Protein AF-A0A2K0UJ08-F1 (afdb_monomer_lite)

Foldseek 3Di:
DDDDDDDDDDDDDDDDDDDDPPPDDDPPPPVPPPPPPDDDDPVVVLVVVLVVVLVVCVVVVNNPPPPDDPDSVVVVVVVVVVVVVVVVVVVVVVVVVVVVVVVVVVCVVVVPDPDDDPPPCPPVVDQDPVCADPVGRHRDPPHDDDPVVVVQDDDDDDPVRVVVVVVVCVVVHDDDDDDDGPPPPPPPPPPPPVPQDDPVGDGD

Secondary structure (DSSP, 8-state):
-----------------------------------------HHHHHHHHHHHHHHHHHHTT-TT-TTS-SSHHHHHHHHHHHHHHHHHHHHHHHHHHHHHHHHHHHHHHTT----S-----GGGG---TT---TTTSS--TTS---HHHHTTSPPPPPHHHHHHHHHHHHTT---PPPPP---------TTSGGGS--TT----

Organism: Trichoderma harzianum (NCBI:txid5544)

Structure (mmCIF, N/CA/C/O backbone):
data_AF-A0A2K0UJ08-F1
#
_entry.id   AF-A0A2K0UJ08-F1
#
loop_
_atom_site.group_PDB
_atom_site.id
_atom_site.type_symbol
_atom_site.label_atom_id
_atom_site.label_alt_id
_atom_site.label_comp_id
_atom_site.label_asym_id
_atom_site.label_entity_id
_atom_site.label_seq_id
_atom_site.pdbx_PDB_ins_code
_atom_site.Cartn_x
_atom_site.Cartn_y
_atom_site.Cartn_z
_atom_site.occupancy
_atom_site.B_iso_or_equiv
_atom_site.auth_seq_id
_atom_site.auth_comp_id
_atom_site.auth_asym_id
_atom_site.auth_atom_id
_atom_site.pdbx_PDB_model_num
ATOM 1 N N . MET A 1 1 ? 92.456 -19.405 -21.669 1.00 43.75 1 MET A N 1
ATOM 2 C CA . MET A 1 1 ? 91.604 -20.537 -22.088 1.00 43.75 1 MET A CA 1
ATOM 3 C C . MET A 1 1 ? 91.445 -20.477 -23.602 1.00 43.75 1 MET A C 1
ATOM 5 O O . MET A 1 1 ? 91.068 -19.435 -24.114 1.00 43.75 1 MET A O 1
ATOM 9 N N . GLN A 1 2 ? 91.865 -21.540 -24.288 1.00 38.66 2 GLN A N 1
ATOM 10 C CA . GLN A 1 2 ? 91.798 -21.778 -25.745 1.00 38.66 2 GLN A CA 1
ATOM 11 C C . GLN A 1 2 ? 90.436 -22.460 -26.095 1.00 38.66 2 GLN A C 1
ATOM 13 O O . GLN A 1 2 ? 89.675 -22.740 -25.167 1.00 38.66 2 GLN A O 1
ATOM 18 N N . PRO A 1 3 ? 90.062 -22.655 -27.378 1.00 60.31 3 PRO A N 1
ATOM 19 C CA . PRO A 1 3 ? 88.834 -22.159 -28.012 1.00 60.31 3 PRO A CA 1
ATOM 20 C C . PRO A 1 3 ? 87.792 -23.268 -28.283 1.00 60.31 3 PRO A C 1
ATOM 22 O O . PRO A 1 3 ? 88.080 -24.446 -28.096 1.00 60.31 3 PRO A O 1
ATOM 25 N N . SER A 1 4 ? 86.595 -22.931 -28.792 1.00 35.84 4 SER A N 1
ATOM 26 C CA . SER A 1 4 ? 85.732 -23.928 -29.460 1.00 35.84 4 SER A CA 1
ATOM 27 C C . SER A 1 4 ? 84.620 -23.306 -30.319 1.00 35.84 4 SER A C 1
ATOM 29 O O . SER A 1 4 ? 83.618 -22.803 -29.818 1.00 35.84 4 SER A O 1
ATOM 31 N N . THR A 1 5 ? 84.798 -23.390 -31.635 1.00 49.28 5 THR A N 1
ATOM 32 C CA . THR A 1 5 ? 83.776 -23.348 -32.695 1.00 49.28 5 THR A CA 1
ATOM 33 C C . THR A 1 5 ? 83.106 -24.715 -32.827 1.00 49.28 5 THR A C 1
ATOM 35 O O . THR A 1 5 ? 83.837 -25.687 -32.998 1.00 49.28 5 THR A O 1
ATOM 38 N N . LYS A 1 6 ? 81.762 -24.802 -32.883 1.00 49.00 6 LYS A N 1
ATOM 39 C CA . LYS A 1 6 ? 81.001 -25.950 -33.444 1.00 49.00 6 LYS A CA 1
ATOM 40 C C . LYS A 1 6 ? 79.591 -25.549 -33.960 1.00 49.00 6 LYS A C 1
ATOM 42 O O . LYS A 1 6 ? 79.123 -24.472 -33.605 1.00 49.00 6 LYS A O 1
ATOM 47 N N . PRO A 1 7 ? 78.956 -26.361 -34.843 1.00 48.16 7 PRO A N 1
ATOM 48 C CA . PRO A 1 7 ? 78.269 -25.868 -36.048 1.00 48.16 7 PRO A CA 1
ATOM 49 C C . PRO A 1 7 ? 76.765 -26.227 -36.196 1.00 48.16 7 PRO A C 1
ATOM 51 O O . PRO A 1 7 ? 76.208 -26.987 -35.416 1.00 48.16 7 PRO A O 1
ATOM 54 N N . ALA A 1 8 ? 76.183 -25.707 -37.289 1.00 34.62 8 ALA A N 1
ATOM 55 C CA . ALA A 1 8 ? 75.189 -26.280 -38.222 1.00 34.62 8 ALA A CA 1
ATOM 56 C C . ALA A 1 8 ? 73.820 -26.849 -37.754 1.00 34.62 8 ALA A C 1
ATOM 58 O O . ALA A 1 8 ? 73.711 -27.911 -37.153 1.00 34.62 8 ALA A O 1
ATOM 59 N N . ALA A 1 9 ? 72.779 -26.182 -38.2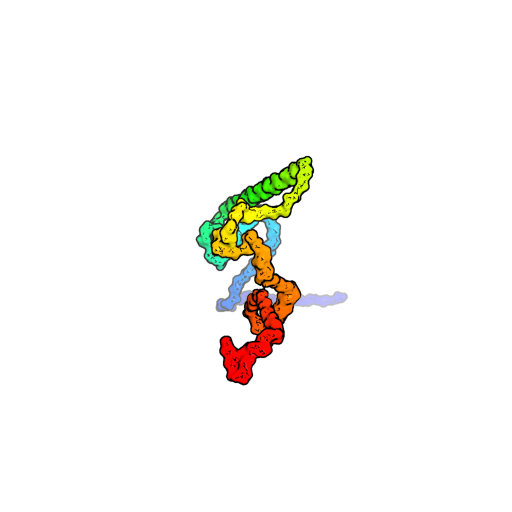77 1.00 40.06 9 ALA A N 1
ATOM 60 C CA . ALA A 1 9 ? 71.616 -26.707 -39.012 1.00 40.06 9 ALA A CA 1
ATOM 61 C C . ALA A 1 9 ? 70.705 -27.774 -38.377 1.00 40.06 9 ALA A C 1
ATOM 63 O O . ALA A 1 9 ? 71.050 -28.949 -38.325 1.00 40.06 9 ALA A O 1
ATOM 64 N N . LYS A 1 10 ? 69.432 -27.400 -38.160 1.00 40.47 10 LYS A N 1
ATOM 65 C CA . LYS A 1 10 ? 68.275 -28.263 -38.469 1.00 40.47 10 LYS A CA 1
ATOM 66 C C . LYS A 1 10 ? 67.138 -27.435 -39.073 1.00 40.47 10 LYS A C 1
ATOM 68 O O . LYS A 1 10 ? 66.392 -26.760 -38.373 1.00 40.47 10 LYS A O 1
ATOM 73 N N . TYR A 1 11 ? 67.019 -27.513 -40.396 1.00 38.16 11 TYR A N 1
ATOM 74 C CA . TYR A 1 11 ? 65.794 -27.200 -41.123 1.00 38.16 11 TYR A CA 1
ATOM 75 C C . TYR A 1 11 ? 64.696 -28.164 -40.658 1.00 38.16 11 TYR A C 1
ATOM 77 O O . TYR A 1 11 ? 64.851 -29.375 -40.810 1.00 38.16 11 TYR A O 1
ATOM 85 N N . SER A 1 12 ? 63.590 -27.648 -40.118 1.00 37.94 12 SER A N 1
ATOM 86 C CA . SER A 1 12 ? 62.369 -28.440 -39.945 1.00 37.94 12 SER A CA 1
ATOM 87 C C . SER A 1 12 ? 61.398 -28.092 -41.067 1.00 37.94 12 SER A C 1
ATOM 89 O O . SER A 1 12 ? 60.901 -26.969 -41.166 1.00 37.94 12 SER A O 1
ATOM 91 N N . LYS A 1 13 ? 61.218 -29.060 -41.967 1.00 42.56 13 LYS A N 1
ATOM 92 C CA . LYS A 1 13 ? 60.360 -29.007 -43.150 1.00 42.56 13 LYS A CA 1
ATOM 93 C C . LYS A 1 13 ? 58.907 -28.736 -42.749 1.00 42.56 13 LYS A C 1
ATOM 95 O O . LYS A 1 13 ? 58.320 -29.509 -41.998 1.00 42.56 13 LYS A O 1
ATOM 100 N N . LYS A 1 14 ? 58.300 -27.705 -43.343 1.00 42.72 14 LYS A N 1
ATOM 101 C CA . LYS A 1 14 ? 56.855 -27.689 -43.594 1.00 42.72 14 LYS A CA 1
ATOM 102 C C . LYS A 1 14 ? 56.590 -28.525 -44.846 1.00 42.72 14 LYS A C 1
ATOM 104 O O . LYS A 1 14 ? 57.159 -28.251 -45.898 1.00 42.72 14 LYS A O 1
ATOM 109 N N . GLY A 1 15 ? 55.738 -29.531 -44.709 1.00 33.81 15 GLY A N 1
ATOM 110 C CA . GLY A 1 15 ? 55.165 -30.317 -45.795 1.00 33.81 15 GLY A CA 1
ATOM 111 C C . GLY A 1 15 ? 53.764 -30.766 -45.364 1.00 33.81 15 GLY A C 1
ATOM 112 O O . GLY A 1 15 ? 53.638 -31.242 -44.235 1.00 33.81 15 GLY A O 1
ATOM 113 N N . PRO A 1 16 ? 52.720 -30.545 -46.179 1.00 47.66 16 PRO A N 1
ATOM 114 C CA . PRO A 1 16 ? 51.327 -30.690 -45.778 1.00 47.66 16 PRO A CA 1
ATOM 115 C C . PRO A 1 16 ? 50.815 -32.104 -46.059 1.00 47.66 16 PRO A C 1
ATOM 117 O O . PRO A 1 16 ? 51.156 -32.684 -47.083 1.00 47.66 16 PRO A O 1
ATOM 120 N N . ALA A 1 17 ? 49.957 -32.625 -45.186 1.00 35.66 17 ALA A N 1
ATOM 121 C CA . ALA A 1 17 ? 48.879 -33.539 -45.554 1.00 35.66 17 ALA A CA 1
ATOM 122 C C . ALA A 1 17 ? 48.018 -33.828 -44.324 1.00 35.66 17 ALA A C 1
ATOM 124 O O . ALA A 1 17 ? 48.488 -34.397 -43.342 1.00 35.66 17 ALA A O 1
ATOM 125 N N . SER A 1 18 ? 46.747 -33.459 -44.409 1.00 39.81 18 SER A N 1
ATOM 126 C CA . SER A 1 18 ? 45.633 -34.410 -44.388 1.00 39.81 18 SER A CA 1
ATOM 127 C C . SER A 1 18 ? 44.431 -33.738 -43.751 1.00 39.81 18 SER A C 1
ATOM 129 O O . SER A 1 18 ? 44.344 -33.604 -42.530 1.00 39.81 18 SER A O 1
ATOM 131 N N . ASP A 1 19 ? 43.485 -33.364 -44.606 1.00 49.66 19 ASP A N 1
ATOM 132 C CA . ASP A 1 19 ? 42.114 -33.094 -44.216 1.00 49.66 19 ASP A CA 1
ATOM 133 C C . ASP A 1 19 ? 41.578 -34.274 -43.402 1.00 49.66 19 ASP A C 1
ATOM 135 O O . ASP A 1 19 ? 41.516 -35.418 -43.862 1.00 49.66 19 ASP A O 1
ATOM 139 N N . ARG A 1 20 ? 41.192 -33.989 -42.162 1.00 42.28 20 ARG A N 1
ATOM 140 C CA . ARG A 1 20 ? 40.247 -34.805 -41.410 1.00 42.28 20 ARG A CA 1
ATOM 141 C C . ARG A 1 20 ? 39.398 -33.856 -40.569 1.00 42.28 20 ARG A C 1
ATOM 143 O O . ARG A 1 20 ? 39.956 -33.148 -39.729 1.00 42.28 20 ARG A O 1
ATOM 150 N N . PRO A 1 21 ? 38.071 -33.813 -40.768 1.00 44.38 21 PRO A N 1
ATOM 151 C CA . PRO A 1 21 ? 37.205 -32.973 -39.964 1.00 44.38 21 PRO A CA 1
ATOM 152 C C . PRO A 1 21 ? 37.013 -33.659 -38.613 1.00 44.38 21 PRO A C 1
ATOM 154 O O . PRO A 1 21 ? 36.118 -34.481 -38.433 1.00 44.38 21 PRO A O 1
ATOM 157 N N . SER A 1 22 ? 37.889 -33.355 -37.655 1.00 42.19 22 SER A N 1
ATOM 158 C CA . SER A 1 22 ? 37.648 -33.728 -36.266 1.00 42.19 22 SER A CA 1
ATOM 159 C C . SER A 1 22 ? 36.692 -32.705 -35.665 1.00 42.19 22 SER A C 1
ATOM 161 O O . SER A 1 22 ? 37.071 -31.630 -35.203 1.00 42.19 22 SER A O 1
ATOM 163 N N . GLN A 1 23 ? 35.421 -33.072 -35.765 1.00 52.84 23 GLN A N 1
ATOM 164 C CA . GLN A 1 23 ? 34.298 -32.600 -34.975 1.00 52.84 23 GLN A CA 1
ATOM 165 C C . GLN A 1 23 ? 34.713 -32.414 -33.505 1.00 52.84 23 GLN A C 1
ATOM 167 O O . GLN A 1 23 ? 35.426 -33.254 -32.951 1.00 52.84 23 GLN A O 1
ATOM 172 N N . ASN A 1 24 ? 34.240 -31.307 -32.920 1.00 46.59 24 ASN A N 1
ATOM 173 C CA . ASN A 1 24 ? 34.488 -30.769 -31.571 1.00 46.59 24 ASN A CA 1
ATOM 174 C C . ASN A 1 24 ? 35.466 -29.584 -31.525 1.00 46.59 24 ASN A C 1
ATOM 176 O O . ASN A 1 24 ? 36.465 -29.601 -30.813 1.00 46.59 24 ASN A O 1
ATOM 180 N N . GLN A 1 25 ? 35.120 -28.502 -32.223 1.00 44.44 25 GLN A N 1
ATOM 181 C CA . GLN A 1 25 ? 35.501 -27.165 -31.775 1.00 44.44 25 GLN A CA 1
ATOM 182 C C . GLN A 1 25 ? 34.232 -26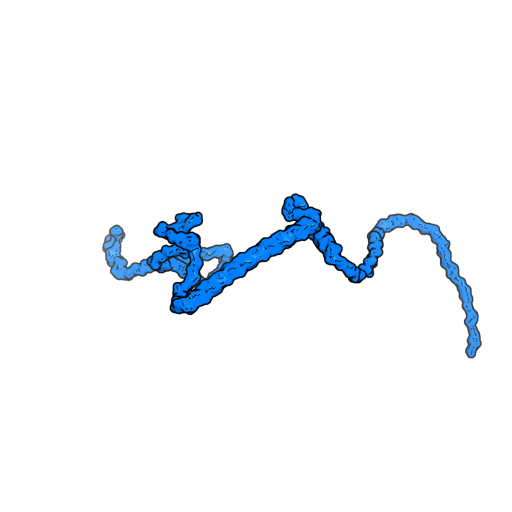.490 -31.262 1.00 44.44 25 GLN A C 1
ATOM 184 O O . GLN A 1 25 ? 33.380 -26.066 -32.040 1.00 44.44 25 GLN A O 1
ATOM 189 N N . ALA A 1 26 ? 34.091 -26.425 -29.936 1.00 49.69 26 ALA A N 1
ATOM 190 C CA . ALA A 1 26 ? 33.320 -25.344 -29.340 1.00 49.69 26 ALA A CA 1
ATOM 191 C C . ALA A 1 26 ? 33.857 -24.039 -29.950 1.00 49.69 26 ALA A C 1
ATOM 193 O O . ALA A 1 26 ? 35.083 -23.931 -30.098 1.00 49.69 26 ALA A O 1
ATOM 194 N N . PRO A 1 27 ? 33.003 -23.085 -30.363 1.00 51.34 27 PRO A N 1
ATOM 195 C CA . PRO A 1 27 ? 33.510 -21.812 -30.837 1.00 51.34 27 PRO A CA 1
ATOM 196 C C . PRO A 1 27 ? 34.421 -21.283 -29.737 1.00 51.34 27 PRO A C 1
ATOM 198 O O . PRO A 1 27 ? 34.012 -21.204 -28.578 1.00 51.34 27 PRO A O 1
ATOM 201 N N . ALA A 1 28 ? 35.679 -21.019 -30.090 1.00 53.31 28 ALA A N 1
ATOM 202 C CA . ALA A 1 28 ? 36.585 -20.302 -29.224 1.00 53.31 28 ALA A CA 1
ATOM 203 C C . ALA A 1 28 ? 35.906 -18.963 -28.951 1.00 53.31 28 ALA A C 1
ATOM 205 O O . ALA A 1 28 ? 35.943 -18.053 -29.782 1.00 53.31 28 ALA A O 1
ATOM 206 N N . GLU A 1 29 ? 35.196 -18.882 -27.827 1.00 54.97 29 GLU A N 1
ATOM 207 C CA . GLU A 1 29 ? 34.730 -17.626 -27.295 1.00 54.97 29 GLU A CA 1
ATOM 208 C C . GLU A 1 29 ? 35.999 -16.823 -27.073 1.00 54.97 29 GLU A C 1
ATOM 210 O O . GLU A 1 29 ? 36.763 -17.053 -26.134 1.00 54.97 29 GLU A O 1
ATOM 215 N N . VAL A 1 30 ? 36.267 -15.913 -28.007 1.00 54.94 30 VAL A N 1
ATOM 216 C CA . VAL A 1 30 ? 37.179 -14.807 -27.794 1.00 54.94 30 VAL A CA 1
ATOM 217 C C . VAL A 1 30 ? 36.552 -14.045 -26.644 1.00 54.94 30 VAL A C 1
ATOM 219 O O . VAL A 1 30 ? 35.668 -13.206 -26.820 1.00 54.94 30 VAL A O 1
ATOM 222 N N . ALA A 1 31 ? 36.953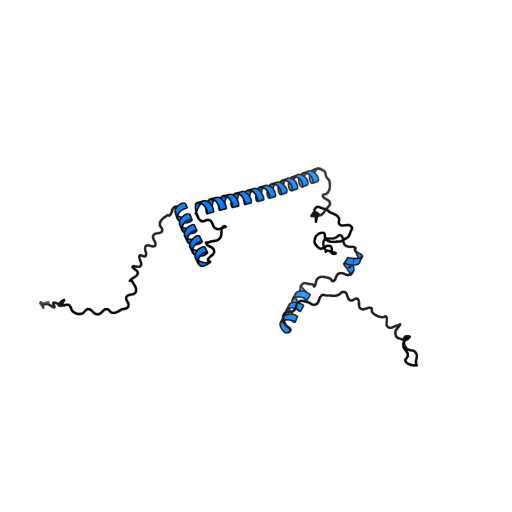 -14.439 -25.443 1.00 51.50 31 ALA A N 1
ATOM 223 C CA . ALA A 1 31 ? 36.536 -13.857 -24.201 1.00 51.50 31 ALA A CA 1
ATOM 224 C C . ALA A 1 31 ? 37.157 -12.461 -24.170 1.00 51.50 31 ALA A C 1
ATOM 226 O O . ALA A 1 31 ? 38.237 -12.230 -23.633 1.00 51.50 31 ALA A O 1
ATOM 227 N N . SER A 1 32 ? 36.481 -11.527 -24.837 1.00 56.09 32 SER A N 1
ATOM 228 C CA . SER A 1 32 ? 36.808 -10.113 -24.858 1.00 56.09 32 SER A CA 1
ATOM 229 C C . SER A 1 32 ? 36.483 -9.556 -23.477 1.00 56.09 32 SER A C 1
ATOM 231 O O . SER A 1 32 ? 35.458 -8.911 -23.256 1.00 56.09 32 SER A O 1
ATOM 233 N N . TRP A 1 33 ? 37.357 -9.852 -22.518 1.00 55.00 33 TRP A N 1
ATOM 234 C CA . TRP A 1 33 ? 37.321 -9.351 -21.153 1.00 55.00 33 TRP A CA 1
ATOM 235 C C . TRP A 1 33 ? 37.787 -7.898 -21.143 1.00 55.00 33 TRP A C 1
ATOM 237 O O . TRP A 1 33 ? 38.810 -7.537 -20.574 1.00 55.00 33 TRP A O 1
ATOM 247 N N . SER A 1 34 ? 37.001 -7.033 -21.777 1.00 56.25 34 SER A N 1
ATOM 248 C CA . SER A 1 34 ? 37.042 -5.612 -21.481 1.00 56.25 34 SER A CA 1
ATOM 249 C C . SER A 1 34 ? 35.987 -5.340 -20.416 1.00 56.25 34 SER A C 1
ATOM 251 O O . SER A 1 34 ? 34.850 -4.982 -20.717 1.00 56.25 34 SER A O 1
ATOM 253 N N . GLN A 1 35 ? 36.367 -5.487 -19.142 1.00 56.47 35 GLN A N 1
ATOM 254 C CA . GLN A 1 35 ? 35.616 -4.923 -18.011 1.00 56.47 35 GLN A CA 1
ATOM 255 C C . GLN A 1 35 ? 35.772 -3.393 -17.954 1.00 56.47 35 GLN A C 1
ATOM 257 O O . GLN A 1 35 ? 35.989 -2.796 -16.899 1.00 56.47 35 GLN A O 1
ATOM 262 N N . SER A 1 36 ? 35.692 -2.729 -19.107 1.00 66.44 36 SER A N 1
ATOM 263 C CA . SER A 1 36 ? 35.693 -1.279 -19.173 1.00 66.44 36 SER A CA 1
ATOM 264 C C . SER A 1 36 ? 34.437 -0.780 -18.460 1.00 66.44 36 SER A C 1
ATOM 266 O O . SER A 1 36 ? 33.315 -0.925 -18.956 1.00 66.44 36 SER A O 1
ATOM 268 N N . LYS A 1 37 ? 34.623 -0.195 -17.271 1.00 69.75 37 LYS A N 1
ATOM 269 C CA . LYS A 1 37 ? 33.611 0.623 -16.598 1.00 69.75 37 LYS A CA 1
ATOM 270 C C . LYS A 1 37 ? 33.394 1.873 -17.449 1.00 69.75 37 LYS A C 1
ATOM 272 O O . LYS A 1 37 ? 33.964 2.928 -17.195 1.00 69.75 37 LYS A O 1
ATOM 277 N N . ARG A 1 38 ? 32.604 1.735 -18.512 1.00 79.94 38 ARG A N 1
ATOM 278 C CA . ARG A 1 38 ? 32.168 2.868 -19.326 1.00 79.94 38 ARG A CA 1
ATOM 279 C C . ARG A 1 38 ? 31.165 3.646 -18.489 1.00 79.94 38 ARG A C 1
ATOM 281 O O . ARG A 1 38 ? 30.173 3.078 -18.032 1.00 79.94 38 ARG A O 1
ATOM 288 N N . TRP A 1 39 ? 31.430 4.930 -18.281 1.00 83.62 39 TRP A N 1
ATOM 289 C CA . TRP A 1 39 ? 30.422 5.845 -17.767 1.00 83.62 39 TRP A CA 1
ATOM 290 C C . TRP A 1 39 ? 29.265 5.853 -18.765 1.00 83.62 39 TRP A C 1
ATOM 292 O O . TRP A 1 39 ? 29.442 6.187 -19.935 1.00 83.62 39 TRP A O 1
ATOM 302 N N . LEU A 1 40 ? 28.103 5.381 -18.327 1.00 86.56 40 LEU A N 1
ATOM 303 C CA . LEU A 1 40 ? 26.890 5.376 -19.133 1.00 86.56 40 LEU A CA 1
ATOM 304 C C . LEU A 1 40 ? 26.001 6.512 -18.660 1.00 86.56 40 LEU A C 1
ATOM 306 O O . LEU A 1 40 ? 25.881 6.741 -17.454 1.00 86.56 40 LEU A O 1
ATOM 310 N N . SER A 1 41 ? 25.344 7.181 -19.605 1.00 90.06 41 SER A N 1
ATOM 311 C CA . SER A 1 41 ? 24.286 8.124 -19.262 1.00 90.06 41 SER A CA 1
ATOM 312 C C . SER A 1 41 ? 23.174 7.417 -18.480 1.00 90.06 41 SER A C 1
ATOM 314 O O . SER A 1 41 ? 22.941 6.210 -18.640 1.00 90.06 41 SER A O 1
ATOM 316 N N . SER A 1 42 ? 22.470 8.178 -17.642 1.00 88.56 42 SER A N 1
ATOM 317 C CA . SER A 1 42 ? 21.283 7.705 -16.920 1.00 88.56 42 SER A CA 1
ATOM 318 C C . SER A 1 42 ? 20.252 7.110 -17.880 1.00 88.56 42 SER A C 1
ATOM 320 O O . SER A 1 42 ? 19.793 5.991 -17.670 1.00 88.56 42 SER A O 1
ATOM 322 N N . GLU A 1 43 ? 19.991 7.788 -18.996 1.00 89.38 43 GLU A N 1
ATOM 323 C CA . GLU A 1 43 ? 19.080 7.323 -20.042 1.00 89.38 43 GLU A CA 1
ATOM 324 C C . GLU A 1 43 ? 19.483 5.949 -20.605 1.00 89.38 43 GLU A C 1
ATOM 326 O O . GLU A 1 43 ? 18.654 5.049 -20.752 1.00 89.38 43 GLU A O 1
ATOM 331 N N . THR A 1 44 ? 20.776 5.734 -20.870 1.00 90.62 44 THR A N 1
ATOM 332 C CA . THR A 1 44 ? 21.265 4.438 -21.367 1.00 90.62 44 THR A CA 1
ATOM 333 C C . THR A 1 44 ? 21.076 3.338 -20.322 1.00 90.62 44 THR A C 1
ATOM 335 O O . THR A 1 44 ? 20.727 2.203 -20.661 1.00 90.62 44 THR A O 1
ATOM 338 N N . LYS A 1 45 ? 21.279 3.661 -19.039 1.00 90.81 45 LYS A N 1
ATOM 339 C CA . LYS A 1 45 ? 21.052 2.731 -17.927 1.00 90.81 45 LYS A CA 1
ATOM 340 C C . LYS A 1 45 ? 19.575 2.346 -17.824 1.00 90.81 45 LYS A C 1
ATOM 342 O O . LYS A 1 45 ? 19.273 1.167 -17.650 1.00 90.81 45 LYS A O 1
ATOM 347 N N . GLU A 1 46 ? 18.669 3.305 -17.987 1.00 90.75 46 GLU A N 1
ATOM 348 C CA . GLU A 1 46 ? 17.222 3.072 -17.958 1.00 90.75 46 GLU A C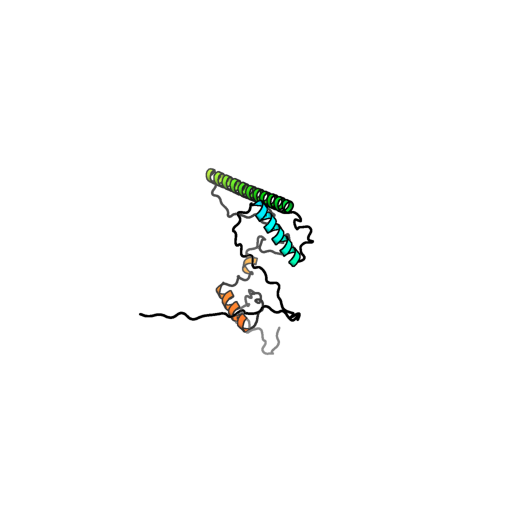A 1
ATOM 349 C C . GLU A 1 46 ? 16.748 2.213 -19.129 1.00 90.75 46 GLU A C 1
ATOM 351 O O . GLU A 1 46 ? 16.011 1.252 -18.916 1.00 90.75 46 GLU A O 1
ATOM 356 N N . ARG A 1 47 ? 17.240 2.475 -20.347 1.00 92.00 47 ARG A N 1
ATOM 357 C CA . ARG A 1 47 ? 16.934 1.645 -21.524 1.00 92.00 47 ARG A CA 1
ATOM 358 C C . ARG A 1 47 ? 17.385 0.194 -21.330 1.00 92.00 47 ARG A C 1
ATOM 360 O O . ARG A 1 47 ? 16.618 -0.725 -21.606 1.00 92.00 47 ARG A O 1
ATOM 367 N N . ARG A 1 48 ? 18.592 -0.031 -20.793 1.00 92.88 48 ARG A N 1
ATOM 368 C CA . ARG A 1 48 ? 19.082 -1.389 -20.473 1.00 92.88 48 ARG A CA 1
ATOM 369 C C . ARG A 1 48 ? 18.260 -2.062 -19.375 1.00 92.88 48 ARG A C 1
ATOM 371 O O . ARG A 1 48 ? 17.972 -3.252 -19.469 1.00 92.88 48 ARG A O 1
ATOM 378 N N . ALA A 1 49 ? 17.872 -1.318 -18.340 1.00 92.50 49 ALA A N 1
ATOM 379 C CA . ALA A 1 49 ? 17.016 -1.837 -17.277 1.00 92.50 49 ALA A CA 1
ATOM 380 C C . ALA A 1 49 ? 15.629 -2.233 -17.809 1.00 92.50 49 ALA A C 1
ATOM 382 O O . ALA A 1 49 ? 15.129 -3.301 -17.461 1.00 92.50 49 ALA A O 1
ATOM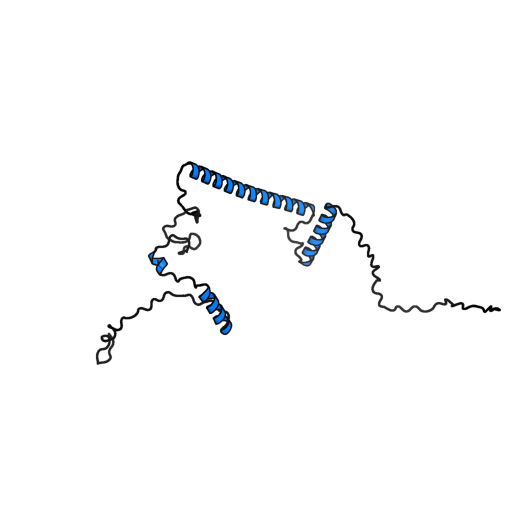 383 N N . PHE A 1 50 ? 15.051 -1.419 -18.697 1.00 94.69 50 PHE A N 1
ATOM 384 C CA . PHE A 1 50 ? 13.792 -1.715 -19.378 1.00 94.69 50 PHE A CA 1
ATOM 385 C C . PHE A 1 50 ? 13.894 -2.990 -20.225 1.00 94.69 50 PHE A C 1
ATOM 387 O O . PHE A 1 50 ? 13.060 -3.878 -20.093 1.00 94.69 50 PHE A O 1
ATOM 394 N N . GLN A 1 51 ? 14.956 -3.139 -21.021 1.00 94.56 51 GLN A N 1
ATOM 395 C CA . GLN A 1 51 ? 15.188 -4.357 -21.807 1.00 94.56 51 GLN A CA 1
ATOM 396 C C . GLN A 1 51 ? 15.293 -5.605 -20.923 1.00 94.56 51 GLN A C 1
ATOM 398 O O . GLN A 1 51 ? 14.651 -6.613 -21.202 1.00 94.56 51 GLN A O 1
ATOM 403 N N . LYS A 1 52 ? 16.045 -5.529 -19.817 1.00 95.38 52 LYS A N 1
ATOM 404 C CA . LYS A 1 52 ? 16.152 -6.636 -18.856 1.00 95.38 52 LYS A CA 1
ATOM 405 C C . LYS A 1 52 ? 14.796 -6.990 -18.236 1.00 95.38 52 LYS A C 1
ATOM 407 O O . LYS A 1 52 ? 14.476 -8.165 -18.094 1.00 95.38 52 LYS A O 1
ATOM 412 N N . MET A 1 53 ? 14.000 -5.983 -17.878 1.00 94.69 53 MET A N 1
ATOM 413 C CA . MET A 1 53 ? 12.646 -6.174 -17.358 1.00 94.69 53 MET A CA 1
ATOM 414 C C . MET A 1 53 ? 11.748 -6.874 -18.387 1.00 94.69 53 MET A C 1
ATOM 416 O O . MET A 1 53 ? 11.097 -7.854 -18.040 1.00 94.69 53 MET A O 1
ATOM 420 N N . MET A 1 54 ? 11.756 -6.425 -19.645 1.00 95.06 54 MET A N 1
ATOM 421 C CA . MET A 1 54 ? 10.962 -7.037 -20.714 1.00 95.06 54 MET A CA 1
ATOM 422 C C . MET A 1 54 ? 11.370 -8.488 -20.986 1.00 95.06 54 MET A C 1
ATOM 424 O O . MET A 1 54 ? 10.498 -9.340 -21.112 1.00 95.06 54 MET A O 1
ATOM 428 N N . LEU A 1 55 ? 12.672 -8.796 -20.991 1.00 94.81 55 LEU A N 1
ATOM 429 C CA . LEU A 1 55 ? 13.158 -10.176 -21.122 1.00 94.81 55 LEU A CA 1
ATOM 430 C C . LEU A 1 55 ? 12.654 -11.064 -19.976 1.00 94.81 55 LEU A C 1
ATOM 432 O O . LEU A 1 55 ? 12.147 -12.155 -20.219 1.00 94.81 55 LEU A O 1
ATOM 436 N N . ASN A 1 56 ? 12.729 -10.591 -18.729 1.00 94.06 56 ASN A N 1
ATOM 437 C CA . ASN A 1 56 ? 12.207 -11.335 -17.578 1.00 94.06 56 ASN A CA 1
ATOM 438 C C . ASN A 1 56 ? 10.700 -11.609 -17.704 1.00 94.06 56 ASN A C 1
ATOM 440 O O . ASN A 1 56 ? 10.241 -12.704 -17.389 1.00 94.06 56 ASN A O 1
ATOM 444 N N . LEU A 1 57 ? 9.932 -10.634 -18.193 1.00 94.00 57 LEU A N 1
ATOM 445 C CA . LEU A 1 57 ? 8.493 -10.786 -18.415 1.00 94.00 57 LEU A CA 1
ATOM 446 C C . LEU A 1 57 ? 8.184 -11.787 -19.533 1.00 94.00 57 LEU A C 1
ATOM 448 O O . LEU A 1 57 ? 7.241 -12.563 -19.398 1.00 94.00 57 LEU A O 1
ATOM 452 N N . GLN A 1 58 ? 9.001 -11.825 -20.587 1.00 93.56 58 GLN A N 1
ATOM 453 C CA . GLN A 1 58 ? 8.900 -12.831 -21.648 1.00 93.56 58 GLN A CA 1
ATOM 454 C C . GLN A 1 58 ? 9.172 -14.243 -21.120 1.00 93.56 58 GLN A C 1
ATOM 456 O O . GLN A 1 58 ? 8.419 -15.162 -21.435 1.00 93.56 58 GLN A O 1
ATOM 461 N N . PHE A 1 59 ? 10.178 -14.424 -20.255 1.00 94.25 59 PHE A N 1
ATOM 462 C CA . PHE A 1 59 ? 10.413 -15.715 -19.593 1.00 94.25 59 PHE A CA 1
ATOM 463 C C . PHE A 1 59 ? 9.205 -16.176 -18.768 1.00 94.25 59 PHE A C 1
ATOM 465 O O . PHE A 1 59 ? 8.914 -17.368 -18.707 1.00 94.25 59 PHE A O 1
ATOM 472 N N . MET A 1 60 ? 8.470 -15.233 -18.177 1.00 93.12 60 MET A N 1
ATOM 473 C CA . MET A 1 60 ? 7.239 -15.500 -17.431 1.00 93.12 60 MET A CA 1
ATOM 474 C C . MET A 1 60 ? 5.980 -15.569 -18.315 1.00 93.12 60 MET A C 1
ATOM 476 O O . MET A 1 60 ? 4.891 -15.757 -17.778 1.00 93.12 60 MET A O 1
ATOM 480 N N . LYS A 1 61 ? 6.101 -15.400 -19.643 1.00 90.75 61 LYS A N 1
ATOM 481 C CA . LYS A 1 61 ? 4.977 -15.264 -20.597 1.00 90.75 61 LYS A CA 1
ATOM 482 C C . LYS A 1 61 ? 3.952 -14.197 -20.186 1.00 90.75 61 LYS A C 1
ATOM 484 O O . LYS A 1 61 ? 2.763 -14.311 -20.473 1.00 90.75 61 LYS A O 1
ATOM 489 N N . ALA A 1 62 ? 4.414 -13.175 -19.471 1.00 91.81 62 ALA A N 1
ATOM 490 C CA . ALA A 1 62 ? 3.590 -12.074 -18.991 1.00 91.81 62 ALA A CA 1
ATOM 491 C C . ALA A 1 62 ? 3.619 -10.874 -19.945 1.00 91.81 62 ALA A C 1
ATOM 493 O O . ALA A 1 62 ? 2.808 -9.972 -19.793 1.00 91.81 62 ALA A O 1
ATOM 494 N N . ASP A 1 63 ? 4.513 -10.868 -20.934 1.00 89.00 63 ASP A N 1
ATOM 495 C CA . ASP A 1 63 ? 4.764 -9.789 -21.897 1.00 89.00 63 ASP A CA 1
ATOM 496 C C . ASP A 1 63 ? 3.530 -9.329 -22.693 1.00 89.00 63 ASP A C 1
ATOM 498 O O . ASP A 1 63 ? 3.478 -8.179 -23.122 1.00 89.00 63 ASP A O 1
ATOM 502 N N . GLN A 1 64 ? 2.524 -10.193 -22.850 1.00 89.19 64 GLN A N 1
ATOM 503 C CA . GLN A 1 64 ? 1.266 -9.880 -23.541 1.00 89.19 64 GLN A CA 1
ATOM 504 C C . GLN A 1 64 ? 0.226 -9.171 -22.657 1.00 89.19 64 GLN A C 1
ATOM 506 O O . GLN A 1 64 ? -0.857 -8.821 -23.127 1.00 89.19 64 GLN A O 1
ATOM 511 N N . SER A 1 65 ? 0.523 -8.956 -21.374 1.00 91.44 65 SER A N 1
ATOM 512 C CA . SER A 1 65 ? -0.393 -8.284 -20.454 1.00 91.44 65 SER A CA 1
ATOM 513 C C . SER A 1 65 ? -0.621 -6.818 -20.857 1.00 91.44 65 SER A C 1
ATOM 515 O O . SER A 1 65 ? 0.346 -6.094 -21.115 1.00 91.44 65 SER A O 1
ATOM 517 N N . PRO A 1 66 ? -1.875 -6.324 -20.844 1.00 90.56 66 PRO A N 1
ATOM 518 C CA . PRO A 1 66 ? -2.193 -4.942 -21.209 1.00 90.56 66 PRO A CA 1
ATOM 519 C C . PRO A 1 66 ? -1.659 -3.910 -20.205 1.00 90.56 66 PRO A C 1
ATOM 521 O O . PRO A 1 66 ? -1.626 -2.722 -20.509 1.00 90.56 66 PRO A O 1
ATOM 524 N N . PHE A 1 67 ? -1.238 -4.348 -19.015 1.00 87.81 67 PHE A N 1
ATOM 525 C CA . PHE A 1 67 ? -0.735 -3.477 -17.950 1.00 87.81 67 PHE A CA 1
ATOM 526 C C . PHE A 1 67 ? 0.785 -3.282 -17.981 1.00 87.81 67 PHE A C 1
ATOM 528 O O . PHE A 1 67 ? 1.337 -2.608 -17.111 1.00 87.81 67 PHE A O 1
ATOM 535 N N . ILE A 1 68 ? 1.478 -3.882 -18.950 1.00 91.56 68 ILE A N 1
ATOM 536 C CA . ILE A 1 68 ? 2.932 -3.787 -19.063 1.00 91.56 68 ILE A CA 1
ATOM 537 C C . ILE A 1 68 ? 3.299 -2.666 -20.037 1.00 91.56 68 ILE A C 1
ATOM 539 O O . ILE A 1 68 ? 2.780 -2.635 -21.154 1.00 91.56 68 ILE A O 1
ATOM 543 N N . PRO A 1 69 ? 4.217 -1.761 -19.655 1.00 92.56 69 PRO A N 1
ATOM 544 C CA . PRO A 1 69 ? 4.676 -0.710 -20.551 1.00 92.56 69 PRO A CA 1
ATOM 545 C C . PRO A 1 69 ? 5.454 -1.320 -21.718 1.00 92.56 69 PRO A C 1
ATOM 547 O O . PRO A 1 69 ? 6.439 -2.033 -21.516 1.00 92.56 69 PRO A O 1
ATOM 550 N N . LYS A 1 70 ? 5.035 -1.007 -22.946 1.00 89.44 70 LYS A N 1
ATOM 551 C CA . LYS A 1 70 ? 5.696 -1.476 -24.174 1.00 89.44 70 LYS A CA 1
ATOM 552 C C . LYS A 1 70 ? 6.883 -0.597 -24.536 1.00 89.44 70 LYS A C 1
ATOM 554 O O . LYS A 1 70 ? 7.824 -1.055 -25.183 1.00 89.44 70 LYS A O 1
ATOM 559 N N . THR A 1 71 ? 6.861 0.657 -24.087 1.00 92.19 71 THR A N 1
ATOM 560 C CA . THR A 1 71 ? 7.931 1.627 -24.319 1.00 92.19 71 THR A CA 1
ATOM 561 C C . THR A 1 71 ? 8.554 2.114 -23.006 1.00 92.19 71 THR A C 1
ATOM 563 O O . THR A 1 71 ? 7.875 2.213 -21.980 1.00 92.19 71 THR A O 1
ATOM 566 N N . PRO A 1 72 ? 9.850 2.482 -23.003 1.00 91.00 72 PRO A N 1
ATOM 567 C CA . PRO A 1 72 ? 10.479 3.064 -21.818 1.00 91.00 72 PRO A CA 1
ATOM 568 C C . PRO A 1 72 ? 9.825 4.396 -21.413 1.00 91.00 72 PRO A C 1
ATOM 570 O O . PRO A 1 72 ? 9.758 4.709 -20.229 1.00 91.00 72 PRO A O 1
ATOM 573 N N . ALA A 1 73 ? 9.286 5.154 -22.375 1.00 91.75 73 ALA A N 1
ATOM 574 C CA . ALA A 1 73 ? 8.572 6.399 -22.108 1.00 91.75 73 ALA A CA 1
ATOM 575 C C . ALA A 1 73 ? 7.258 6.166 -21.341 1.00 91.75 73 ALA A C 1
ATOM 577 O O . ALA A 1 73 ? 6.954 6.917 -20.416 1.00 91.75 73 ALA A O 1
ATOM 578 N N . GLU A 1 74 ? 6.497 5.118 -21.677 1.00 93.00 74 GLU A N 1
ATOM 579 C CA . GLU A 1 74 ? 5.308 4.713 -20.911 1.00 93.00 74 GLU A CA 1
ATOM 580 C C . GLU A 1 74 ? 5.662 4.346 -19.471 1.00 93.00 74 GLU A C 1
ATOM 582 O O . GLU A 1 74 ? 4.980 4.784 -18.546 1.00 93.00 74 GLU A O 1
ATOM 587 N N . LEU A 1 75 ? 6.758 3.606 -19.266 1.00 92.88 75 LEU A N 1
ATOM 588 C CA . LEU A 1 75 ? 7.225 3.271 -17.921 1.00 92.88 75 LEU A CA 1
ATOM 589 C C . LEU A 1 75 ? 7.545 4.538 -17.113 1.00 92.88 75 LEU A C 1
ATOM 591 O O . LEU A 1 75 ? 7.204 4.616 -15.933 1.00 92.88 75 LEU A O 1
ATOM 595 N N . THR A 1 76 ? 8.178 5.536 -17.730 1.00 93.19 76 THR A N 1
ATOM 596 C CA . THR A 1 76 ? 8.466 6.816 -17.069 1.00 93.19 76 THR A CA 1
ATOM 597 C C . THR A 1 76 ? 7.187 7.577 -16.737 1.00 93.19 76 THR A C 1
ATOM 599 O O . THR A 1 76 ? 7.034 8.019 -15.601 1.00 93.19 76 THR A O 1
ATOM 602 N N . LYS A 1 77 ? 6.230 7.662 -17.669 1.00 94.56 77 LYS A N 1
ATOM 603 C CA . LYS A 1 77 ? 4.914 8.276 -17.416 1.00 94.56 77 LYS A CA 1
ATOM 604 C C . LYS A 1 77 ? 4.193 7.610 -16.243 1.00 94.56 77 LYS A C 1
ATOM 606 O O . LYS A 1 77 ? 3.716 8.302 -15.351 1.00 94.56 77 LYS A O 1
ATOM 611 N N . PHE A 1 78 ? 4.188 6.279 -16.196 1.00 94.38 78 PHE A N 1
ATOM 612 C CA . PHE A 1 78 ? 3.588 5.525 -15.096 1.00 94.38 78 PHE A CA 1
ATOM 613 C C . PHE A 1 78 ? 4.276 5.796 -13.748 1.00 94.38 78 PHE A C 1
ATOM 615 O O . PHE A 1 78 ? 3.622 5.949 -12.716 1.00 94.38 78 PHE A O 1
ATOM 622 N N . LYS A 1 79 ? 5.610 5.890 -13.735 1.00 95.00 79 LYS A N 1
ATOM 623 C CA . LYS A 1 79 ? 6.358 6.248 -12.521 1.00 95.00 79 LYS A CA 1
ATOM 624 C C . LYS A 1 79 ? 6.024 7.655 -12.036 1.00 95.00 79 LYS A C 1
ATOM 626 O O . LYS A 1 79 ? 5.916 7.847 -10.827 1.00 95.00 79 LYS A O 1
ATOM 631 N N . ILE A 1 80 ? 5.847 8.604 -12.956 1.00 96.94 80 ILE A N 1
ATOM 632 C CA . ILE A 1 80 ? 5.427 9.971 -12.632 1.00 96.94 80 ILE A CA 1
ATOM 633 C C . ILE A 1 80 ? 4.035 9.944 -11.995 1.00 96.94 80 ILE A C 1
ATOM 635 O O . ILE A 1 80 ? 3.898 10.397 -10.864 1.00 96.94 80 ILE A O 1
ATOM 639 N N . SER A 1 81 ? 3.046 9.300 -12.626 1.00 96.81 81 SER A N 1
ATOM 640 C CA . SER A 1 81 ? 1.687 9.222 -12.065 1.00 96.81 81 SER A CA 1
ATOM 641 C C . SER A 1 81 ? 1.651 8.540 -10.693 1.00 96.81 81 SER A C 1
ATOM 643 O O . SER A 1 81 ? 0.899 8.928 -9.803 1.00 96.81 81 SER A O 1
ATOM 645 N N . LEU A 1 82 ? 2.493 7.524 -10.486 1.00 96.75 82 LEU A N 1
ATOM 646 C CA . LEU A 1 82 ? 2.619 6.846 -9.198 1.00 96.75 82 LEU A CA 1
ATOM 647 C C . LEU A 1 82 ? 3.241 7.757 -8.126 1.00 96.75 82 LEU A C 1
ATOM 649 O O . LEU A 1 82 ? 2.836 7.705 -6.963 1.00 96.75 82 LEU A O 1
ATOM 653 N N . ALA A 1 83 ? 4.224 8.579 -8.496 1.00 97.81 83 ALA A N 1
ATOM 654 C CA . ALA A 1 83 ? 4.813 9.564 -7.596 1.00 97.81 83 ALA A CA 1
ATOM 655 C C . ALA A 1 83 ? 3.801 10.661 -7.232 1.00 97.81 83 ALA A C 1
ATOM 657 O O . ALA A 1 83 ? 3.656 10.971 -6.052 1.00 97.81 83 ALA A O 1
ATOM 658 N N . GLU A 1 84 ? 3.047 11.168 -8.207 1.00 98.00 84 GLU A N 1
ATOM 659 C CA . GLU A 1 84 ? 1.980 12.155 -7.998 1.00 98.00 84 GLU A CA 1
ATOM 660 C C . GLU A 1 84 ? 0.888 11.619 -7.065 1.00 98.00 84 GLU A C 1
ATOM 662 O O . GLU A 1 84 ? 0.541 12.267 -6.079 1.00 98.00 84 GLU A O 1
ATOM 667 N N . ALA A 1 85 ? 0.406 10.393 -7.293 1.00 97.56 85 ALA A N 1
ATOM 668 C CA . ALA A 1 85 ? -0.592 9.766 -6.426 1.00 97.56 85 ALA A CA 1
ATOM 669 C C . ALA A 1 85 ? -0.092 9.619 -4.976 1.00 97.56 85 ALA A C 1
ATOM 671 O O . ALA A 1 85 ? -0.839 9.825 -4.017 1.00 97.56 85 ALA A O 1
ATOM 672 N N . ARG A 1 86 ? 1.195 9.294 -4.793 1.00 97.56 86 ARG A N 1
ATOM 673 C CA . ARG A 1 86 ? 1.819 9.232 -3.461 1.00 97.56 86 ARG A CA 1
ATOM 674 C C . ARG A 1 86 ? 1.925 10.609 -2.815 1.00 97.56 86 ARG A C 1
ATOM 676 O O . ARG A 1 86 ? 1.663 10.719 -1.621 1.00 97.56 86 ARG A O 1
ATOM 683 N N . GLN A 1 87 ? 2.281 11.637 -3.583 1.00 97.94 87 GLN A N 1
ATOM 684 C CA . GLN A 1 87 ? 2.332 13.015 -3.095 1.00 97.94 87 GLN A CA 1
ATOM 685 C C . GLN A 1 87 ? 0.953 13.498 -2.646 1.00 97.94 87 GLN A C 1
ATOM 687 O O . GLN A 1 87 ? 0.837 14.042 -1.554 1.00 97.94 87 GLN A O 1
ATOM 692 N N . GLN A 1 88 ? -0.096 13.236 -3.430 1.00 97.75 88 GLN A N 1
ATOM 693 C CA . GLN A 1 88 ? -1.472 13.581 -3.062 1.00 97.75 88 GLN A CA 1
ATOM 694 C C . GLN A 1 88 ? -1.912 12.876 -1.777 1.00 97.75 88 GLN A C 1
ATOM 696 O O . GLN A 1 88 ? -2.462 13.513 -0.879 1.00 97.75 88 GLN A O 1
ATOM 701 N N . LYS A 1 89 ? -1.622 11.574 -1.652 1.00 97.12 89 LYS A N 1
ATOM 702 C CA . LYS A 1 89 ? -1.926 10.814 -0.435 1.00 97.12 89 LYS A CA 1
ATOM 703 C C . LYS A 1 89 ? -1.218 11.401 0.788 1.00 97.12 89 LYS A C 1
ATOM 705 O O . LYS A 1 89 ? -1.853 11.593 1.821 1.00 97.12 89 LYS A O 1
ATOM 710 N N . LEU A 1 90 ? 0.071 11.712 0.659 1.00 97.38 90 LEU A N 1
ATOM 711 C CA . LEU A 1 90 ? 0.848 12.306 1.743 1.00 97.38 90 LEU A CA 1
ATOM 712 C C . LEU A 1 90 ? 0.319 13.695 2.118 1.00 97.38 90 LEU A C 1
ATOM 714 O O . LEU A 1 90 ? 0.153 13.978 3.297 1.00 97.38 90 LEU A O 1
ATOM 718 N N . ALA A 1 91 ? 0.006 14.540 1.133 1.00 97.31 91 ALA A N 1
ATOM 719 C CA . ALA A 1 91 ? -0.555 15.868 1.369 1.00 97.31 91 ALA A CA 1
ATOM 720 C C . ALA A 1 91 ? -1.892 15.795 2.124 1.00 97.31 91 ALA A C 1
ATOM 722 O O . ALA A 1 91 ? -2.123 16.559 3.059 1.00 97.31 91 ALA A O 1
ATOM 723 N N . HIS A 1 92 ? -2.747 14.834 1.770 1.00 96.88 92 HIS A N 1
ATOM 724 C CA . HIS A 1 92 ? -4.003 14.590 2.473 1.00 96.88 92 HIS A CA 1
ATOM 725 C C . HIS A 1 92 ? -3.781 14.125 3.922 1.00 96.88 92 HIS A C 1
ATOM 727 O O . HIS A 1 92 ? -4.427 14.624 4.842 1.00 96.88 92 HIS A O 1
ATOM 733 N N . GLU A 1 93 ? -2.845 13.201 4.153 1.00 96.31 93 GLU A N 1
ATOM 734 C CA . GLU A 1 93 ? -2.495 12.747 5.505 1.00 96.31 93 GLU A CA 1
ATOM 735 C C . GLU A 1 93 ? -1.927 13.882 6.368 1.00 96.31 93 GLU A C 1
ATOM 737 O O . GLU A 1 93 ? -2.332 14.031 7.522 1.00 96.31 93 GLU A O 1
ATOM 742 N N . VAL A 1 94 ? -1.044 14.711 5.802 1.00 97.44 94 VAL A N 1
ATOM 743 C CA . VAL A 1 94 ? -0.492 15.897 6.471 1.00 97.44 94 VAL A CA 1
ATOM 744 C C . VAL A 1 94 ? -1.606 16.876 6.829 1.00 97.44 94 VAL A C 1
ATOM 746 O O . VAL A 1 94 ? -1.714 17.252 7.991 1.00 97.44 94 VAL A O 1
ATOM 749 N N . SER A 1 95 ? -2.499 17.198 5.889 1.00 96.06 95 SER A N 1
ATOM 750 C CA . SER A 1 95 ? -3.633 18.097 6.138 1.00 96.06 95 SER A CA 1
ATOM 751 C C . SER A 1 95 ? -4.532 17.604 7.281 1.00 96.06 95 SER A C 1
ATOM 753 O O . SER A 1 95 ? -4.906 18.376 8.166 1.00 96.06 95 SER A O 1
ATOM 755 N N . ILE A 1 96 ? -4.823 16.298 7.334 1.00 94.31 96 ILE A N 1
ATOM 756 C CA . ILE A 1 96 ? -5.583 15.698 8.441 1.00 94.31 96 ILE A CA 1
ATOM 757 C C . ILE A 1 96 ? -4.845 15.856 9.777 1.00 94.31 96 ILE A C 1
ATOM 759 O O . ILE A 1 96 ? -5.474 16.109 10.808 1.00 94.31 96 ILE A O 1
ATOM 763 N N . LEU A 1 97 ? -3.529 15.643 9.795 1.00 93.88 97 LEU A N 1
ATOM 764 C CA . LEU A 1 97 ? -2.725 15.746 11.013 1.00 93.88 97 LEU A CA 1
ATOM 765 C C . LEU A 1 97 ? -2.607 17.189 11.505 1.00 93.88 97 LEU A C 1
ATOM 767 O O . LEU A 1 97 ? -2.697 17.419 12.713 1.00 93.88 97 LEU A O 1
ATOM 771 N N . GLU A 1 98 ? -2.448 18.144 10.596 1.00 94.56 98 GLU A N 1
ATOM 772 C CA . GLU A 1 98 ? -2.414 19.574 10.901 1.00 94.56 98 GLU A CA 1
ATOM 773 C C . GLU A 1 98 ? -3.735 20.030 11.520 1.00 94.56 98 GLU A C 1
ATOM 775 O O . GLU A 1 98 ? -3.728 20.614 12.604 1.00 94.56 98 GLU A O 1
ATOM 780 N N . GLU A 1 99 ? -4.875 19.668 10.924 1.00 92.38 99 GLU A N 1
ATOM 781 C CA . GLU A 1 99 ? -6.187 20.029 11.471 1.00 92.38 99 GLU A CA 1
ATOM 782 C C . GLU A 1 99 ? -6.418 19.400 12.851 1.00 92.38 99 GLU A C 1
ATOM 784 O O . GLU A 1 99 ? -6.852 20.076 13.786 1.00 92.38 99 GLU A O 1
ATOM 789 N N . LYS A 1 100 ? -6.047 18.126 13.034 1.00 89.75 100 LYS A N 1
ATOM 790 C CA . LYS A 1 100 ? -6.094 17.471 14.352 1.00 89.75 100 LYS A CA 1
ATOM 791 C C . LYS A 1 100 ? -5.211 18.175 15.378 1.00 89.75 100 LYS A C 1
ATOM 793 O O . LYS A 1 100 ? -5.565 18.227 16.556 1.00 89.75 100 LYS A O 1
ATOM 798 N N . THR A 1 101 ? -4.050 18.672 14.962 1.00 91.62 101 THR A N 1
ATOM 799 C CA . THR A 1 101 ? -3.120 19.383 15.846 1.00 91.62 101 THR A CA 1
ATOM 800 C C . THR A 1 101 ? -3.695 20.738 16.238 1.00 91.62 101 THR A C 1
ATOM 802 O O . THR A 1 101 ? -3.785 21.024 17.431 1.00 91.62 101 THR A O 1
ATOM 805 N N . ARG A 1 102 ? -4.222 21.497 15.271 1.00 90.25 102 ARG A N 1
ATOM 806 C CA . ARG A 1 102 ? -4.915 22.770 15.502 1.00 90.25 102 ARG A CA 1
ATOM 807 C C . ARG A 1 102 ? -6.093 22.612 16.464 1.00 90.25 102 ARG A C 1
ATOM 809 O O . ARG A 1 102 ? -6.216 23.367 17.422 1.00 90.25 102 ARG A O 1
ATOM 816 N N . GLN A 1 103 ? -6.927 21.590 16.269 1.00 87.19 103 GLN A N 1
ATOM 817 C CA . GLN A 1 103 ? -8.052 21.299 17.166 1.00 87.19 103 GLN A CA 1
ATOM 818 C C . GLN A 1 103 ? -7.594 20.973 18.592 1.00 87.19 103 GLN A C 1
ATOM 820 O O . GLN A 1 103 ? -8.205 21.431 19.557 1.00 87.19 103 GLN A O 1
ATOM 825 N N . LYS A 1 104 ? -6.495 20.222 18.748 1.00 84.12 104 LYS A N 1
ATOM 826 C CA . LYS A 1 104 ? -5.907 19.948 20.067 1.00 84.12 104 LYS A CA 1
ATOM 827 C C . LYS A 1 104 ? -5.376 21.213 20.737 1.00 84.12 104 LYS A C 1
ATOM 829 O O . LYS A 1 104 ? -5.517 21.343 21.948 1.00 84.12 104 LYS A O 1
ATOM 834 N N . GLU A 1 105 ? -4.749 22.115 19.990 1.00 86.94 105 GLU A N 1
ATOM 835 C CA . GLU A 1 105 ? -4.258 23.392 20.521 1.00 86.94 105 GLU A CA 1
ATOM 836 C C . GLU A 1 105 ? -5.407 24.299 20.966 1.00 86.94 105 GLU A C 1
ATOM 838 O O . GLU A 1 105 ? -5.370 24.818 22.080 1.00 86.94 105 GLU A O 1
ATOM 843 N N . LEU A 1 106 ? -6.470 24.403 20.162 1.00 84.56 106 LEU A N 1
ATOM 844 C CA . LEU A 1 106 ? -7.681 25.147 20.522 1.00 84.56 106 LEU A CA 1
ATOM 845 C C . LEU A 1 106 ? -8.360 24.576 21.777 1.00 84.56 106 LEU A C 1
ATOM 847 O O . LEU A 1 106 ? -8.728 25.338 22.667 1.00 84.56 106 LEU A O 1
ATOM 851 N N . ALA A 1 107 ? -8.468 23.248 21.894 1.00 79.00 107 ALA A N 1
ATOM 852 C CA . ALA A 1 107 ? -9.038 22.599 23.079 1.00 79.00 107 ALA A CA 1
ATOM 853 C C . ALA A 1 107 ? -8.189 22.821 24.345 1.00 79.00 107 ALA A C 1
ATOM 855 O O . ALA A 1 107 ? -8.729 23.015 25.433 1.00 79.00 107 ALA A O 1
ATOM 856 N N . LYS A 1 108 ? -6.853 22.840 24.211 1.00 79.19 108 LYS A N 1
ATOM 857 C CA . LYS A 1 108 ? -5.945 23.204 25.312 1.00 79.19 108 LYS A CA 1
ATOM 858 C C . LYS A 1 108 ? -6.124 24.666 25.727 1.00 79.19 108 LYS A C 1
ATOM 860 O O . LYS A 1 108 ? -6.132 24.951 26.919 1.00 79.19 108 LYS A O 1
ATOM 865 N N . ALA A 1 109 ? -6.277 25.573 24.762 1.00 79.19 109 ALA A N 1
ATOM 866 C CA . ALA A 1 109 ? -6.466 27.000 25.018 1.00 79.19 109 ALA A CA 1
ATOM 867 C C . ALA A 1 109 ? -7.827 27.316 25.663 1.00 79.19 109 ALA A C 1
ATOM 869 O O . ALA A 1 109 ? -7.915 28.227 26.480 1.00 79.19 109 ALA A O 1
ATOM 870 N N . SER A 1 110 ? -8.878 26.551 25.348 1.00 77.25 110 SER A N 1
ATOM 871 C CA . SER A 1 110 ? -10.217 26.742 25.921 1.00 77.25 110 SER A CA 1
ATOM 872 C C . SER A 1 110 ? -10.394 26.139 27.322 1.00 77.25 110 SER A C 1
ATOM 874 O O . SER A 1 110 ? -11.495 26.197 27.865 1.00 77.25 110 SER A O 1
ATOM 876 N N . GLY A 1 111 ? -9.357 25.521 27.904 1.00 62.94 111 GLY A N 1
ATOM 877 C CA . GLY A 1 111 ? -9.395 24.950 29.257 1.00 62.94 111 GLY A CA 1
ATOM 878 C C . GLY A 1 111 ? -10.327 23.743 29.432 1.00 62.94 111 GLY A C 1
ATOM 879 O O . GLY A 1 111 ? -10.479 23.245 30.547 1.00 62.94 111 GLY A O 1
ATOM 880 N N . LEU A 1 112 ? -10.933 23.237 28.351 1.00 60.03 112 LEU A N 1
ATOM 881 C CA . LEU A 1 112 ? -11.707 22.001 28.384 1.00 60.03 112 LEU A CA 1
ATOM 882 C C . LEU A 1 112 ? -10.724 20.833 28.416 1.00 60.03 112 LEU A C 1
ATOM 884 O O . LEU A 1 112 ? -10.064 20.524 27.423 1.00 60.03 112 LEU A O 1
ATOM 888 N N . ALA A 1 113 ? -10.627 20.176 29.575 1.00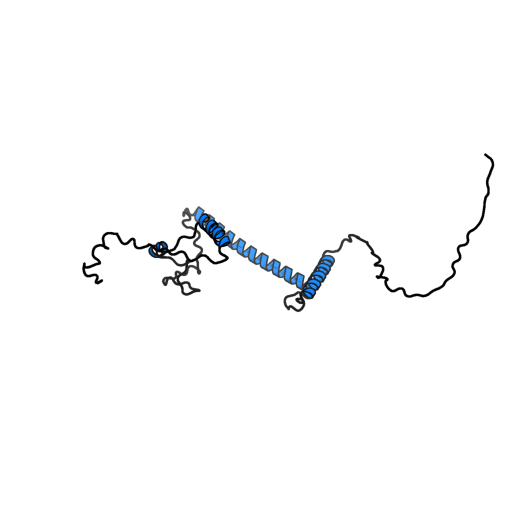 53.88 113 ALA A N 1
ATOM 889 C CA . ALA A 1 113 ? -9.946 18.897 29.692 1.00 53.88 113 ALA A CA 1
ATOM 890 C C . ALA A 1 113 ? -10.465 17.978 28.582 1.00 53.88 113 ALA A C 1
ATOM 892 O O . ALA A 1 113 ? -11.669 17.745 28.477 1.00 53.88 113 ALA A O 1
ATOM 893 N N . LEU A 1 114 ? -9.548 17.502 27.736 1.00 53.59 114 LEU A N 1
ATOM 894 C CA . LEU A 1 114 ? -9.826 16.647 26.587 1.00 53.59 114 LEU A CA 1
ATOM 895 C C . LEU A 1 114 ? -10.275 15.261 27.084 1.00 53.59 114 LEU A C 1
ATOM 897 O O . LEU A 1 114 ? -9.550 14.271 27.003 1.00 53.59 114 LEU A O 1
ATOM 901 N N . ALA A 1 115 ? -11.467 15.196 27.670 1.00 53.31 115 ALA A N 1
ATOM 902 C CA . ALA A 1 115 ? -12.125 13.965 28.035 1.00 53.31 115 ALA A CA 1
ATOM 903 C C . ALA A 1 115 ? -12.655 13.334 26.753 1.00 53.31 115 ALA A C 1
ATOM 905 O O . ALA A 1 115 ? -13.739 13.633 26.267 1.00 53.31 115 ALA A O 1
ATOM 906 N N . SER A 1 116 ? -11.852 12.457 26.179 1.00 49.50 116 SER A N 1
ATOM 907 C CA . SER A 1 116 ? -12.220 11.055 26.009 1.00 49.50 116 SER A CA 1
ATOM 908 C C . SER A 1 116 ? -11.310 10.440 24.960 1.00 49.50 116 SER A C 1
ATOM 910 O O . SER A 1 116 ? -10.857 11.081 24.012 1.00 49.50 116 SER A O 1
ATOM 912 N N . LYS A 1 117 ? -10.988 9.171 25.199 1.00 57.84 117 LYS A N 1
ATOM 913 C CA . LYS A 1 117 ? -10.282 8.267 24.291 1.00 57.84 117 LYS A CA 1
ATOM 914 C C . LYS A 1 117 ? -10.721 8.518 22.843 1.00 57.84 117 LYS A C 1
ATOM 916 O O . LYS A 1 117 ? -11.904 8.784 22.647 1.00 57.84 117 LYS A O 1
ATOM 921 N N . PRO A 1 118 ? -9.835 8.382 21.838 1.00 52.09 118 PRO A N 1
ATOM 922 C CA . PRO A 1 118 ? -10.248 8.473 20.445 1.00 52.09 118 PRO A CA 1
ATOM 923 C C . PRO A 1 118 ? -11.332 7.420 20.192 1.00 52.09 118 PRO A C 1
ATOM 925 O O . PRO A 1 118 ? -11.035 6.245 19.988 1.00 52.09 118 PRO A O 1
ATOM 928 N N . GLN A 1 119 ? -12.599 7.830 20.249 1.00 56.69 119 GLN A N 1
ATOM 929 C CA . GLN A 1 119 ? -13.701 7.059 19.713 1.00 56.69 119 GLN A CA 1
ATOM 930 C C . GLN A 1 119 ? -13.507 7.141 18.209 1.00 56.69 119 GLN A C 1
ATOM 932 O O . GLN A 1 119 ? -13.939 8.082 17.549 1.00 56.69 119 GLN A O 1
ATOM 937 N N . VAL A 1 120 ? -12.771 6.174 17.667 1.00 60.31 120 VAL A N 1
ATOM 938 C CA . VAL A 1 120 ? -12.890 5.868 16.250 1.00 60.31 120 VAL A CA 1
ATOM 939 C C . VAL A 1 120 ? -14.363 5.547 16.055 1.00 60.31 120 VAL A C 1
ATOM 941 O O . VAL A 1 120 ? -14.864 4.561 16.595 1.00 60.31 120 VAL A O 1
ATOM 944 N N . THR A 1 121 ? -15.075 6.439 15.376 1.00 62.94 121 THR A N 1
ATOM 945 C CA . THR A 1 121 ? -16.490 6.278 15.078 1.00 62.94 121 THR A CA 1
ATOM 946 C C . THR A 1 121 ? -16.628 5.125 14.094 1.00 62.94 121 THR A C 1
ATOM 948 O O . THR A 1 121 ? -16.536 5.285 12.877 1.00 62.94 121 THR A O 1
ATOM 951 N N . LEU A 1 122 ? -16.795 3.914 14.630 1.00 64.00 122 LEU A N 1
ATOM 952 C CA . LEU A 1 122 ? -17.092 2.738 13.825 1.00 64.00 122 LEU A CA 1
ATOM 953 C C . LEU A 1 122 ? -18.380 3.009 13.035 1.00 64.00 122 LEU A C 1
ATOM 955 O O . LEU A 1 122 ? -19.328 3.598 13.555 1.00 64.00 122 LEU A O 1
ATOM 959 N N . PHE A 1 123 ? -18.382 2.637 11.754 1.00 68.19 123 PHE A N 1
ATOM 960 C CA . PHE A 1 123 ? -19.524 2.820 10.849 1.00 68.19 123 PHE A CA 1
ATOM 961 C C . PHE A 1 123 ? -20.050 4.266 10.770 1.00 68.19 123 PHE A C 1
ATOM 963 O O . PHE A 1 123 ? -21.259 4.484 10.740 1.00 68.19 123 PHE A O 1
ATOM 970 N N . HIS A 1 124 ? -19.153 5.260 10.744 1.00 66.69 124 HIS A N 1
ATOM 971 C CA . HIS A 1 124 ? -19.508 6.689 10.694 1.00 66.69 124 HIS A CA 1
ATOM 972 C C . HIS A 1 124 ? -20.354 7.161 11.891 1.00 66.69 124 HIS A C 1
ATOM 974 O O . HIS A 1 124 ? -21.074 8.150 11.793 1.00 66.69 124 HIS A O 1
ATOM 980 N N . GLY A 1 125 ? -20.282 6.459 13.027 1.00 69.25 125 GLY A N 1
ATOM 981 C CA . GLY A 1 125 ? -21.048 6.809 14.224 1.00 69.25 125 GLY A CA 1
ATOM 982 C C . GLY A 1 125 ? -22.502 6.334 14.192 1.00 69.25 125 GLY A C 1
ATOM 983 O O . GLY A 1 125 ? -23.293 6.753 15.035 1.00 69.25 125 GLY A O 1
ATOM 984 N N . ARG A 1 126 ? -22.872 5.450 13.255 1.00 68.44 126 ARG A N 1
ATOM 985 C CA . ARG A 1 126 ? -24.197 4.825 13.249 1.00 68.44 126 ARG A CA 1
ATOM 986 C C . ARG A 1 126 ? -24.340 3.914 14.469 1.00 68.44 126 ARG A C 1
ATOM 988 O O . ARG A 1 126 ? -23.695 2.871 14.546 1.00 68.44 126 ARG A O 1
ATOM 995 N N . ASN A 1 127 ? -25.207 4.300 15.402 1.00 68.56 127 ASN A N 1
ATOM 996 C CA . ASN A 1 127 ? -25.608 3.428 16.499 1.00 68.56 127 ASN A CA 1
ATOM 997 C C . ASN A 1 127 ? -26.623 2.401 15.971 1.00 68.56 127 ASN A C 1
ATOM 999 O O . ASN A 1 127 ? -27.631 2.770 15.365 1.00 68.56 127 ASN A O 1
ATOM 1003 N N . MET A 1 128 ? -26.325 1.118 16.150 1.00 69.38 128 MET A N 1
ATOM 1004 C CA . MET A 1 128 ? -27.182 0.018 15.722 1.00 69.38 128 MET A CA 1
ATOM 1005 C C . MET A 1 128 ? -27.939 -0.517 16.931 1.00 69.38 128 MET A C 1
ATOM 1007 O O . MET A 1 128 ? -27.458 -1.386 17.659 1.00 69.38 128 MET A O 1
ATOM 1011 N N . GLY A 1 129 ? -29.120 0.063 17.158 1.00 66.12 129 GLY A N 1
ATOM 1012 C CA . GLY A 1 129 ? -29.997 -0.284 18.280 1.00 66.12 129 GLY A CA 1
ATOM 1013 C C . GLY A 1 129 ? -30.564 -1.706 18.210 1.00 66.12 129 GLY A C 1
ATOM 1014 O O . GLY A 1 129 ? -31.012 -2.231 19.224 1.00 66.12 129 GLY A O 1
ATOM 1015 N N . ASP A 1 130 ? -30.498 -2.346 17.041 1.00 73.44 130 ASP A N 1
ATOM 1016 C CA . ASP A 1 130 ? -30.849 -3.751 16.812 1.00 73.44 130 ASP A CA 1
ATOM 1017 C C . ASP A 1 130 ? -29.732 -4.731 17.220 1.00 73.44 130 ASP A C 1
ATOM 1019 O O . ASP A 1 130 ? -29.938 -5.942 17.191 1.00 73.44 130 ASP A O 1
ATOM 1023 N N . ARG A 1 131 ? -28.557 -4.228 17.631 1.00 68.06 131 ARG A N 1
ATOM 1024 C CA . ARG A 1 131 ? -27.377 -5.019 18.027 1.00 68.06 131 ARG A CA 1
ATOM 1025 C C . ARG A 1 131 ? -26.857 -5.956 16.920 1.00 68.06 131 ARG A C 1
ATOM 1027 O O . ARG A 1 131 ? -26.077 -6.864 17.225 1.00 68.06 131 ARG A O 1
ATOM 1034 N N . LEU A 1 132 ? -27.212 -5.739 15.650 1.00 72.25 132 LEU A N 1
ATOM 1035 C CA . LEU A 1 132 ? -26.758 -6.546 14.507 1.00 72.25 132 LEU A CA 1
ATOM 1036 C C . LEU A 1 132 ? -25.688 -5.810 13.700 1.00 72.25 132 LEU A C 1
ATOM 1038 O O . LEU A 1 132 ? -25.745 -4.604 13.541 1.00 72.25 132 LEU A O 1
ATOM 1042 N N . SER A 1 133 ? -24.679 -6.523 13.192 1.00 71.75 133 SER A N 1
ATOM 1043 C CA . SER A 1 133 ? -23.648 -5.959 12.307 1.00 71.75 133 SER A CA 1
ATOM 1044 C C . SER A 1 133 ? -24.255 -5.477 10.980 1.00 71.75 133 SER A C 1
ATOM 1046 O O . SER A 1 133 ? -25.043 -6.230 10.410 1.00 71.75 133 SER A O 1
ATOM 1048 N N . PRO A 1 134 ? -23.828 -4.345 10.377 1.00 69.88 134 PRO A N 1
ATOM 1049 C CA . PRO A 1 134 ? -24.411 -3.901 9.111 1.00 69.88 134 PRO A CA 1
ATOM 1050 C C . PRO A 1 134 ? -23.964 -4.781 7.933 1.00 69.88 134 PRO A C 1
ATOM 1052 O O . PRO A 1 134 ? -24.582 -4.762 6.877 1.00 69.88 134 PRO A O 1
ATOM 1055 N N . VAL A 1 135 ? -22.867 -5.528 8.105 1.00 70.88 135 VAL A N 1
ATOM 1056 C CA . VAL A 1 135 ? -22.281 -6.397 7.077 1.00 70.88 135 VAL A CA 1
ATOM 1057 C C . VAL A 1 135 ? -22.816 -7.821 7.195 1.00 70.88 135 VAL A C 1
ATOM 1059 O O . VAL A 1 135 ? -23.122 -8.449 6.190 1.00 70.88 135 VAL A O 1
ATOM 1062 N N . PHE A 1 136 ? -22.930 -8.331 8.423 1.00 72.38 136 PHE A N 1
ATOM 1063 C CA . PHE A 1 136 ? -23.239 -9.742 8.671 1.00 72.38 136 PHE A CA 1
ATOM 1064 C C . PHE A 1 136 ? -24.654 -9.988 9.198 1.00 72.38 136 PHE A C 1
ATOM 1066 O O . PHE A 1 136 ? -25.023 -11.145 9.354 1.00 72.38 136 PHE A O 1
ATOM 1073 N N . ALA A 1 137 ? -25.416 -8.934 9.520 1.00 75.75 137 ALA A N 1
ATOM 1074 C CA . ALA A 1 137 ? -26.723 -9.031 10.180 1.00 75.75 137 ALA A CA 1
ATOM 1075 C C . ALA A 1 137 ? -26.716 -9.965 11.413 1.00 75.75 137 ALA A C 1
ATOM 1077 O O . ALA A 1 137 ? -27.713 -10.596 11.744 1.00 75.75 137 ALA A O 1
ATOM 1078 N N . ALA A 1 138 ? -25.567 -10.060 12.087 1.00 72.62 138 ALA A N 1
ATOM 1079 C CA . ALA A 1 138 ? -25.322 -10.930 13.231 1.00 72.62 138 ALA A CA 1
ATOM 1080 C C . ALA A 1 138 ? -24.687 -10.130 14.370 1.00 72.62 138 ALA A C 1
ATOM 1082 O O . ALA A 1 138 ? -24.051 -9.095 14.130 1.00 72.62 138 ALA A O 1
ATOM 1083 N N . GLN A 1 139 ? -24.835 -10.612 15.605 1.00 69.94 139 GLN A N 1
ATOM 1084 C CA . GLN A 1 139 ? -24.162 -10.022 16.759 1.00 69.94 139 GLN A CA 1
ATOM 1085 C C . GLN A 1 139 ? -22.644 -10.019 16.533 1.00 69.94 139 GLN A C 1
ATOM 1087 O O . GLN A 1 139 ? -22.047 -11.031 16.167 1.00 69.94 139 GLN A O 1
ATOM 1092 N N . ASN A 1 140 ? -22.013 -8.863 16.722 1.00 67.94 140 ASN A N 1
ATOM 1093 C CA . ASN A 1 140 ? -20.598 -8.659 16.430 1.00 67.94 140 ASN A CA 1
ATOM 1094 C C . ASN A 1 140 ? -19.893 -8.023 17.636 1.00 67.94 140 ASN A C 1
ATOM 1096 O O . ASN A 1 140 ? -20.506 -7.304 18.424 1.00 67.94 140 ASN A O 1
ATOM 1100 N N . CYS A 1 141 ? -18.590 -8.272 17.779 1.00 65.19 141 CYS A N 1
ATOM 1101 C CA . CYS A 1 141 ? -17.743 -7.693 18.819 1.00 65.19 141 CYS A CA 1
ATOM 1102 C C . CYS A 1 141 ? -17.655 -6.157 18.769 1.00 65.19 141 CYS A C 1
ATOM 1104 O O . CYS A 1 141 ? -17.279 -5.556 19.771 1.00 65.19 141 CYS A O 1
ATOM 1106 N N . PHE A 1 142 ? -18.035 -5.528 17.653 1.00 66.12 142 PHE A N 1
ATOM 1107 C CA . PHE A 1 142 ? -18.080 -4.069 17.495 1.00 66.12 142 PHE A CA 1
ATOM 1108 C C . PHE A 1 142 ? -19.367 -3.400 18.005 1.00 66.12 142 PHE A C 1
ATOM 1110 O O . PHE A 1 142 ? -19.423 -2.172 18.053 1.00 66.12 142 PHE A O 1
ATOM 1117 N N . ASN A 1 143 ? -20.398 -4.169 18.368 1.00 68.19 143 ASN A N 1
ATOM 1118 C CA . ASN A 1 143 ? -21.659 -3.613 18.865 1.00 68.19 143 ASN A CA 1
ATOM 1119 C C . ASN A 1 143 ? -21.542 -3.265 20.361 1.00 68.19 143 ASN A C 1
ATOM 1121 O O . ASN A 1 143 ? -20.739 -3.866 21.078 1.00 68.19 143 ASN A O 1
ATOM 1125 N N . GLN A 1 144 ? -22.336 -2.299 20.842 1.00 64.81 144 GLN A N 1
ATOM 1126 C CA . GLN A 1 144 ? -22.466 -2.027 22.280 1.00 64.81 144 GLN A CA 1
ATOM 1127 C C . GLN A 1 144 ? -23.076 -3.266 22.951 1.00 64.81 144 GLN A C 1
ATOM 1129 O O . GLN A 1 144 ? -24.245 -3.579 22.740 1.00 64.81 144 GLN A O 1
ATOM 1134 N N . GLN A 1 145 ? -22.246 -4.013 23.680 1.00 63.75 145 GLN A N 1
ATOM 1135 C CA . GLN A 1 145 ? -22.625 -5.267 24.332 1.00 63.75 145 GLN A CA 1
ATOM 1136 C C . GLN A 1 145 ? -23.273 -5.003 25.689 1.00 63.75 145 GLN A C 1
ATOM 1138 O O . GLN A 1 145 ? -22.896 -4.064 26.393 1.00 63.75 145 GLN A O 1
ATOM 1143 N N . ASP A 1 146 ? -24.215 -5.865 26.060 1.00 60.00 146 ASP A N 1
ATOM 1144 C CA . ASP A 1 146 ? -24.792 -5.892 27.398 1.00 60.00 146 ASP A CA 1
ATOM 1145 C C . ASP A 1 146 ? -23.786 -6.495 28.387 1.00 60.00 146 ASP A C 1
ATOM 1147 O O . ASP A 1 146 ? -23.150 -7.508 28.088 1.00 60.00 146 ASP A O 1
ATOM 1151 N N . ILE A 1 147 ? -23.646 -5.910 29.579 1.00 58.69 147 ILE A N 1
ATOM 1152 C CA . ILE A 1 147 ? -22.673 -6.361 30.596 1.00 58.69 147 ILE A CA 1
ATOM 1153 C C . ILE A 1 147 ? -22.952 -7.821 31.006 1.00 58.69 147 ILE A C 1
ATOM 1155 O O . ILE A 1 147 ? -22.027 -8.574 31.307 1.00 58.69 147 ILE A O 1
ATOM 1159 N N . ALA A 1 148 ? -24.216 -8.249 30.944 1.00 59.66 148 ALA A N 1
ATOM 1160 C CA . ALA A 1 148 ? -24.630 -9.622 31.226 1.00 59.66 148 ALA A CA 1
ATOM 1161 C C . ALA A 1 148 ? -24.116 -10.648 30.192 1.00 59.66 148 ALA A C 1
ATOM 1163 O O . ALA A 1 148 ? -23.748 -11.758 30.571 1.00 59.66 148 ALA A O 1
ATOM 1164 N N . GLU A 1 149 ? -24.026 -10.284 28.906 1.00 60.16 149 GLU A N 1
ATOM 1165 C CA . GLU A 1 149 ? -23.507 -11.167 27.844 1.00 60.16 149 GLU A CA 1
ATOM 1166 C C . GLU A 1 149 ? -21.976 -11.284 27.882 1.00 60.16 149 GLU A C 1
ATOM 1168 O O . GLU A 1 149 ? -21.419 -12.303 27.473 1.00 60.16 149 GLU A O 1
ATOM 1173 N N . VAL A 1 150 ? -21.278 -10.264 28.397 1.00 58.88 150 VAL A N 1
ATOM 1174 C CA . VAL A 1 150 ? -19.811 -10.270 28.538 1.00 58.88 150 VAL A CA 1
ATOM 1175 C C . VAL A 1 150 ? -19.352 -11.375 29.491 1.00 58.88 150 VAL A C 1
ATOM 1177 O O . VAL A 1 150 ? -18.361 -12.042 29.208 1.00 58.88 150 VAL A O 1
ATOM 1180 N N . ASN A 1 151 ? -20.110 -11.637 30.558 1.00 58.78 151 ASN A N 1
ATOM 1181 C CA . ASN A 1 151 ? -19.787 -12.671 31.548 1.00 58.78 151 ASN A CA 1
ATOM 1182 C C . ASN A 1 151 ? -19.939 -14.105 31.005 1.00 58.78 151 ASN A C 1
ATOM 1184 O O . ASN A 1 151 ? -19.347 -15.037 31.540 1.00 58.78 151 ASN A O 1
ATOM 1188 N N . GLY A 1 152 ? -20.714 -14.292 29.931 1.00 62.34 152 GLY A N 1
ATOM 1189 C CA . GLY A 1 152 ? -20.849 -15.575 29.240 1.00 62.34 152 GLY A CA 1
ATOM 1190 C C . GLY A 1 152 ? -19.742 -15.841 28.216 1.00 62.34 152 GLY A C 1
ATOM 1191 O O . GLY A 1 152 ? -19.630 -16.964 27.721 1.00 62.34 152 GLY A O 1
ATOM 1192 N N . ARG A 1 153 ? -18.912 -14.838 27.889 1.00 65.12 153 ARG A N 1
ATOM 1193 C CA . ARG A 1 153 ? -17.818 -14.999 26.926 1.00 65.12 153 ARG A CA 1
ATOM 1194 C C . ARG A 1 153 ? -16.674 -15.762 27.558 1.00 65.12 153 ARG A C 1
ATOM 1196 O O . ARG A 1 153 ? -16.267 -15.498 28.686 1.00 65.12 153 ARG A O 1
ATOM 1203 N N . VAL A 1 154 ? -16.142 -16.711 26.804 1.00 70.19 154 VAL A N 1
ATOM 1204 C CA . VAL A 1 154 ? -14.981 -17.458 27.261 1.00 70.19 154 VAL A CA 1
ATOM 1205 C C . VAL A 1 154 ? -13.747 -16.585 27.119 1.00 70.19 154 VAL A C 1
ATOM 1207 O O . VAL A 1 154 ? -13.526 -15.986 26.063 1.00 70.19 154 VAL A O 1
ATOM 1210 N N . GLU A 1 155 ? -12.972 -16.484 28.194 1.00 74.81 155 GLU A N 1
ATOM 1211 C CA . GLU A 1 155 ? -11.746 -15.700 28.198 1.00 74.81 155 GLU A CA 1
ATOM 1212 C C . GLU A 1 155 ? -10.757 -16.246 27.159 1.00 74.81 155 GLU A C 1
ATOM 1214 O O . GLU A 1 155 ? -10.643 -17.460 26.929 1.00 74.81 155 GLU A O 1
ATOM 1219 N N . TRP A 1 156 ? -10.036 -15.329 26.510 1.00 79.19 156 TRP A N 1
ATOM 1220 C CA . TRP A 1 156 ? -8.946 -15.705 25.622 1.00 79.19 156 TRP A CA 1
ATOM 1221 C C . TRP A 1 156 ? -7.911 -16.524 26.397 1.00 79.19 156 TRP A C 1
ATOM 1223 O O . TRP A 1 156 ? -7.575 -16.165 27.524 1.00 79.19 156 TRP A O 1
ATOM 1233 N N . PRO A 1 157 ? -7.383 -17.613 25.815 1.00 78.94 157 PRO A N 1
ATOM 1234 C CA . PRO A 1 157 ? -6.340 -18.373 26.466 1.00 78.94 157 PRO A CA 1
ATOM 1235 C C . PRO A 1 157 ? -5.130 -17.499 26.757 1.00 78.94 157 PRO A C 1
ATOM 1237 O O . PRO A 1 157 ? -4.714 -16.677 25.933 1.00 78.94 157 PRO A O 1
ATOM 1240 N N . SER A 1 158 ? -4.562 -17.698 27.941 1.00 82.44 158 SER A N 1
ATOM 1241 C CA . SER A 1 158 ? -3.338 -17.006 28.316 1.00 82.44 158 SER A CA 1
ATOM 1242 C C . SER A 1 158 ? -2.193 -17.430 27.390 1.00 82.44 158 SER A C 1
ATOM 1244 O O . SER A 1 158 ? -2.205 -18.504 26.781 1.00 82.44 158 SER A O 1
ATOM 1246 N N . LEU A 1 159 ? -1.152 -16.599 27.294 1.00 82.94 159 LEU A N 1
ATOM 1247 C CA . LEU A 1 159 ? 0.018 -16.926 26.474 1.00 82.94 159 LEU A CA 1
ATOM 1248 C C . LEU A 1 159 ? 0.678 -18.251 26.904 1.00 82.94 159 LEU A C 1
ATOM 1250 O O . LEU A 1 159 ? 1.238 -18.955 26.065 1.00 82.94 159 LEU A O 1
ATOM 1254 N N . ALA A 1 160 ? 0.616 -18.586 28.195 1.00 85.12 160 ALA A N 1
ATOM 1255 C CA . ALA A 1 160 ? 1.134 -19.842 28.728 1.00 85.12 160 ALA A CA 1
ATOM 1256 C C . ALA A 1 160 ? 0.299 -21.042 28.254 1.00 85.12 160 ALA A C 1
ATOM 1258 O O . ALA A 1 160 ? 0.867 -21.989 27.711 1.00 85.12 160 ALA A O 1
ATOM 1259 N N . GLU A 1 161 ? -1.032 -20.959 28.364 1.00 82.50 161 GLU A N 1
ATOM 1260 C CA . GLU A 1 161 ? -1.957 -21.997 27.880 1.00 82.50 161 GLU A CA 1
ATOM 1261 C C . GLU A 1 161 ? -1.780 -22.244 26.374 1.00 82.50 161 GLU A C 1
ATOM 1263 O O . GLU A 1 161 ? -1.762 -23.388 25.924 1.00 82.50 161 GLU A O 1
ATOM 1268 N N . LEU A 1 162 ? -1.593 -21.181 25.581 1.00 81.19 162 LEU A N 1
ATOM 1269 C CA . LEU A 1 162 ? -1.392 -21.296 24.135 1.00 81.19 162 LEU A CA 1
ATOM 1270 C C . LEU A 1 162 ? -0.111 -22.069 23.784 1.00 81.19 162 LEU A C 1
ATOM 1272 O O . LEU A 1 162 ? -0.108 -22.868 22.845 1.00 81.19 162 LEU A O 1
ATOM 1276 N N . LYS A 1 163 ? 0.975 -21.831 24.529 1.00 84.62 163 LYS A N 1
ATOM 1277 C CA . LYS A 1 163 ? 2.246 -22.545 24.347 1.00 84.62 163 LYS A CA 1
ATOM 1278 C C . LYS A 1 163 ? 2.115 -24.010 24.745 1.00 84.62 163 LYS A C 1
ATOM 1280 O O . LYS A 1 163 ? 2.507 -24.877 23.971 1.00 84.62 163 LYS A O 1
ATOM 1285 N N . GLU A 1 164 ? 1.516 -24.274 25.903 1.00 84.31 164 GLU A N 1
ATOM 1286 C CA . GLU A 1 164 ? 1.313 -25.634 26.402 1.00 84.31 164 GLU A CA 1
ATOM 1287 C C . GLU A 1 164 ? 0.451 -26.465 25.443 1.00 84.31 164 GLU A C 1
ATOM 1289 O O . GLU A 1 164 ? 0.774 -27.606 25.120 1.00 84.31 164 GLU A O 1
ATOM 1294 N N . GLU A 1 165 ? -0.635 -25.881 24.943 1.00 81.62 165 GLU A N 1
ATOM 1295 C CA . GLU A 1 165 ? -1.522 -26.525 23.983 1.00 81.62 165 GLU A CA 1
ATOM 1296 C C . GLU A 1 165 ? -0.822 -26.766 22.635 1.00 81.62 165 GLU A C 1
ATOM 1298 O O . GLU A 1 165 ? -0.997 -27.820 22.019 1.00 81.62 165 GLU A O 1
ATOM 1303 N N . GLY A 1 166 ? 0.017 -25.824 22.191 1.00 80.56 166 GLY A N 1
ATOM 1304 C CA . GLY A 1 166 ? 0.881 -25.997 21.022 1.00 80.56 166 GLY A CA 1
ATOM 1305 C C . GLY A 1 166 ? 1.820 -27.196 21.174 1.00 80.56 166 GLY A C 1
ATOM 1306 O O . GLY A 1 166 ? 1.847 -28.068 20.302 1.00 80.56 166 GLY A O 1
ATOM 1307 N N . ASP A 1 167 ? 2.513 -27.288 22.309 1.00 81.69 167 ASP A N 1
ATOM 1308 C CA . ASP A 1 167 ? 3.404 -28.404 22.634 1.00 81.69 167 ASP A CA 1
ATOM 1309 C C . ASP A 1 167 ? 2.638 -29.727 22.738 1.00 81.69 167 ASP A C 1
ATOM 1311 O O . ASP A 1 167 ? 3.075 -30.747 22.199 1.00 81.69 167 ASP A O 1
ATOM 1315 N N . ARG A 1 168 ? 1.450 -29.731 23.355 1.00 78.06 168 ARG A N 1
ATOM 1316 C CA . ARG A 1 168 ? 0.606 -30.928 23.482 1.00 78.06 168 ARG A CA 1
ATOM 1317 C C . ARG A 1 168 ? 0.190 -31.477 22.116 1.00 78.06 168 ARG A C 1
ATOM 1319 O O . ARG A 1 168 ? 0.229 -32.692 21.918 1.00 78.06 168 ARG A O 1
ATOM 1326 N N . ARG A 1 169 ? -0.144 -30.605 21.160 1.00 71.75 169 ARG A N 1
ATOM 1327 C CA . ARG A 1 169 ? -0.574 -30.994 19.804 1.00 71.75 169 ARG A CA 1
ATOM 1328 C C . ARG A 1 169 ? 0.538 -31.537 18.925 1.00 71.75 169 ARG A C 1
ATOM 1330 O O . ARG A 1 169 ? 0.252 -32.339 18.038 1.00 71.75 169 ARG A O 1
ATOM 1337 N N . THR A 1 170 ? 1.800 -31.189 19.184 1.00 72.88 170 THR A N 1
ATOM 1338 C CA . THR A 1 170 ? 2.918 -31.817 18.455 1.00 72.88 170 THR A CA 1
ATOM 1339 C C . THR A 1 170 ? 2.918 -33.345 18.589 1.00 72.88 170 THR A C 1
ATOM 1341 O O . THR A 1 170 ? 3.375 -34.027 17.676 1.00 72.88 170 THR A O 1
ATOM 1344 N N . ARG A 1 171 ? 2.333 -33.885 19.671 1.00 71.81 171 ARG A N 1
ATOM 1345 C CA . ARG A 1 171 ? 2.252 -35.327 19.949 1.00 71.81 171 ARG A CA 1
ATOM 1346 C C . ARG A 1 171 ? 1.075 -36.052 19.284 1.00 71.81 171 ARG A C 1
ATOM 1348 O O . ARG A 1 171 ? 1.180 -37.252 19.065 1.00 71.81 171 ARG A O 1
ATOM 1355 N N . TYR A 1 172 ? -0.015 -35.352 18.956 1.00 70.19 172 TYR A N 1
ATOM 1356 C CA . TYR A 1 172 ? -1.282 -35.970 18.515 1.00 70.19 172 TYR A CA 1
ATOM 1357 C C . TYR A 1 172 ? -1.791 -35.479 17.146 1.00 70.19 172 TYR A C 1
ATOM 1359 O O . TYR A 1 172 ? -2.862 -35.887 16.704 1.00 70.19 172 TYR A O 1
ATOM 1367 N N . GLY A 1 173 ? -1.026 -34.632 16.446 1.00 71.38 173 GLY A N 1
ATOM 1368 C CA . GLY A 1 173 ? -1.344 -34.150 15.097 1.00 71.38 173 GLY A CA 1
ATOM 1369 C C . GLY A 1 173 ? -1.836 -32.699 15.049 1.00 71.38 173 GLY A C 1
ATOM 1370 O O . GLY A 1 173 ? -2.053 -32.040 16.064 1.00 71.38 173 GLY A O 1
ATOM 1371 N N . ARG A 1 174 ? -1.983 -32.159 13.832 1.00 73.56 174 ARG A N 1
ATOM 1372 C CA . ARG A 1 174 ? -2.352 -30.751 13.607 1.00 73.56 174 ARG A CA 1
ATOM 1373 C C . ARG A 1 174 ? -3.870 -30.594 13.503 1.00 73.56 174 ARG A C 1
ATOM 1375 O O . ARG A 1 174 ? -4.415 -30.657 12.407 1.00 73.56 174 ARG A O 1
ATOM 1382 N N . TYR A 1 175 ? -4.535 -30.353 14.630 1.00 74.75 175 TYR A N 1
ATOM 1383 C CA . TYR A 1 175 ? -5.943 -29.948 14.678 1.00 74.75 175 TYR A CA 1
ATOM 1384 C C . TYR A 1 175 ? -6.114 -28.577 15.348 1.00 74.75 175 TYR A C 1
ATOM 1386 O O . TYR A 1 175 ? -5.276 -28.119 16.138 1.00 74.75 175 TYR A O 1
ATOM 1394 N N . LEU A 1 176 ? -7.194 -27.886 14.978 1.00 71.19 176 LEU A N 1
ATOM 1395 C CA . LEU A 1 176 ? -7.588 -26.624 15.603 1.00 71.19 176 LEU A CA 1
ATOM 1396 C C . LEU A 1 176 ? -8.045 -26.876 17.050 1.00 71.19 176 LEU A C 1
ATOM 1398 O O . LEU A 1 176 ? -8.547 -27.963 17.334 1.00 71.19 176 LEU A O 1
ATOM 1402 N N . PRO A 1 177 ? -7.865 -25.907 17.973 1.00 73.00 177 PRO A N 1
ATOM 1403 C CA . PRO A 1 177 ? -8.362 -26.057 19.338 1.00 73.00 177 PRO A CA 1
ATOM 1404 C C . PRO A 1 177 ? -9.851 -26.365 19.322 1.00 73.00 177 PRO A C 1
ATOM 1406 O O . PRO A 1 177 ? -10.583 -25.758 18.537 1.00 73.00 177 PRO A O 1
ATOM 1409 N N . LEU A 1 178 ? -10.304 -27.224 20.234 1.00 73.12 178 LEU A N 1
ATOM 1410 C CA . LEU A 1 178 ? -11.725 -27.253 20.546 1.00 73.12 178 LEU A CA 1
ATOM 1411 C C . LEU A 1 178 ? -12.134 -25.879 21.106 1.00 73.12 178 LEU A C 1
ATOM 1413 O O . LEU A 1 178 ? -11.355 -25.270 21.851 1.00 73.12 178 LEU A O 1
ATOM 1417 N N . PRO A 1 179 ? -13.318 -25.364 20.735 1.00 72.88 179 PRO A N 1
ATOM 1418 C CA . PRO A 1 179 ? -13.817 -24.118 21.294 1.00 72.88 179 PRO A CA 1
ATOM 1419 C C . PRO A 1 179 ? -13.951 -24.275 22.810 1.00 72.88 179 PRO A C 1
ATOM 1421 O O . PRO A 1 179 ? -14.541 -25.244 23.288 1.00 72.88 179 PRO A O 1
ATOM 1424 N N . ARG A 1 180 ? -13.388 -23.334 23.576 1.00 71.81 180 ARG A N 1
ATOM 1425 C CA . ARG A 1 180 ? -13.606 -23.307 25.024 1.00 71.81 180 ARG A CA 1
ATOM 1426 C C . ARG A 1 180 ? -15.086 -22.991 25.270 1.00 71.81 180 ARG A C 1
ATOM 1428 O O . ARG A 1 180 ? -15.665 -22.166 24.566 1.00 71.81 180 ARG A O 1
ATOM 1435 N N . THR A 1 181 ? -15.680 -23.625 26.270 1.00 71.56 181 THR A N 1
ATOM 1436 C CA . THR A 1 181 ? -17.056 -23.379 26.719 1.00 71.56 181 THR A CA 1
ATOM 1437 C C . THR A 1 181 ? -17.028 -23.047 28.204 1.00 71.56 181 THR A C 1
ATOM 1439 O O . THR A 1 181 ? -16.436 -23.801 28.975 1.00 71.56 181 THR A O 1
ATOM 1442 N N . ASN A 1 182 ? -17.682 -21.960 28.619 1.00 63.69 182 ASN A N 1
ATOM 1443 C CA . ASN A 1 182 ? -17.924 -21.661 30.033 1.00 63.69 182 ASN A CA 1
ATOM 1444 C C . ASN A 1 182 ? -19.018 -22.605 30.556 1.00 63.69 182 ASN A C 1
ATOM 1446 O O . ASN A 1 182 ? -20.150 -22.191 30.791 1.00 63.69 182 ASN A O 1
ATOM 1450 N N . VAL A 1 183 ? -18.724 -23.901 30.667 1.00 57.75 183 VAL A N 1
ATOM 1451 C CA . VAL A 1 183 ? -19.621 -24.829 31.358 1.00 57.75 183 VAL A CA 1
ATOM 1452 C C . VAL A 1 183 ? -19.396 -24.593 32.842 1.00 57.75 183 VAL A C 1
ATOM 1454 O O . VAL A 1 183 ? -18.482 -25.154 33.441 1.00 57.75 183 VAL A O 1
ATOM 1457 N N . VAL A 1 184 ? -20.219 -23.731 33.438 1.00 51.88 184 VAL A N 1
ATOM 1458 C CA . VAL A 1 184 ? -20.493 -23.842 34.869 1.00 51.88 184 VAL A CA 1
ATOM 1459 C C . VAL A 1 184 ? -21.178 -25.193 35.009 1.00 51.88 184 VAL A C 1
ATOM 1461 O O . VAL A 1 184 ? -22.351 -25.334 34.668 1.00 51.88 184 VAL A O 1
ATOM 1464 N N . ALA A 1 185 ? -20.429 -26.224 35.397 1.00 42.56 185 ALA A N 1
ATOM 1465 C CA . ALA A 1 185 ? -21.058 -27.442 35.868 1.00 42.56 185 ALA A CA 1
ATOM 1466 C C . ALA A 1 185 ? -21.990 -27.002 36.998 1.00 42.56 185 ALA A C 1
ATOM 1468 O O . ALA A 1 185 ? -21.531 -26.379 37.958 1.00 42.56 185 ALA A O 1
ATOM 1469 N N . PHE A 1 186 ? -23.293 -27.246 36.852 1.00 42.28 186 PHE A N 1
ATOM 1470 C CA . PHE A 1 186 ? -24.195 -27.172 37.987 1.00 42.28 186 PHE A CA 1
ATOM 1471 C C . PHE A 1 186 ? -23.623 -28.146 39.011 1.00 42.28 186 PHE A C 1
ATOM 1473 O O . PHE A 1 186 ? -23.698 -29.360 38.833 1.00 42.28 186 PHE A O 1
ATOM 1480 N N . ILE A 1 187 ? -22.961 -27.608 40.033 1.00 46.50 187 ILE A N 1
ATOM 1481 C CA . ILE A 1 187 ? -22.690 -28.352 41.249 1.00 46.50 187 ILE A CA 1
ATOM 1482 C C . ILE A 1 187 ? -24.083 -28.593 41.804 1.00 46.50 187 ILE A C 1
ATOM 1484 O O . ILE A 1 187 ? -24.687 -27.693 42.382 1.00 46.50 187 ILE A O 1
ATOM 1488 N N . ILE A 1 188 ? -24.636 -29.767 41.506 1.00 44.34 188 ILE A N 1
ATOM 1489 C CA . ILE A 1 188 ? -25.824 -30.261 42.183 1.00 44.34 188 ILE A CA 1
ATOM 1490 C C . ILE A 1 188 ? -25.401 -30.319 43.652 1.00 44.34 188 ILE A C 1
ATOM 1492 O O . ILE A 1 188 ? -24.443 -31.035 43.959 1.00 44.34 188 ILE A O 1
ATOM 1496 N N . PRO A 1 189 ? -25.996 -29.517 44.548 1.00 43.84 189 PRO A N 1
ATOM 1497 C CA . PRO A 1 189 ? -25.676 -29.633 45.957 1.00 43.84 189 PRO A CA 1
ATOM 1498 C C . PRO A 1 189 ? -26.022 -31.064 46.384 1.00 43.84 189 PRO A C 1
ATOM 1500 O O . PRO A 1 189 ? -27.135 -31.530 46.143 1.00 43.84 189 PRO A O 1
ATOM 1503 N N . GLU A 1 190 ? -25.071 -31.758 47.013 1.00 47.00 190 GLU A N 1
ATOM 1504 C CA . GLU A 1 190 ? -25.175 -33.156 47.479 1.00 47.00 190 GLU A CA 1
ATOM 1505 C C . GLU A 1 190 ? -26.384 -33.439 48.403 1.00 47.00 190 GLU A C 1
ATOM 1507 O O . GLU A 1 190 ? -26.616 -34.581 48.778 1.00 47.00 190 GLU A O 1
ATOM 1512 N N . GLY A 1 191 ? -27.190 -32.431 48.756 1.00 49.28 191 GLY A N 1
ATOM 1513 C CA . GLY A 1 191 ? -28.353 -32.557 49.635 1.00 49.28 191 GLY A CA 1
ATOM 1514 C C . GLY A 1 191 ? -29.683 -32.936 48.971 1.00 49.28 191 GLY A C 1
ATOM 1515 O O . GLY A 1 191 ? -30.623 -33.240 49.695 1.00 49.28 191 GLY A O 1
ATOM 1516 N N . GLU A 1 192 ? -29.811 -32.930 47.638 1.00 46.81 192 GLU A N 1
ATOM 1517 C CA . GLU A 1 192 ? -31.090 -33.274 46.970 1.00 46.81 192 GLU A CA 1
ATOM 1518 C C . GLU A 1 192 ? -31.136 -34.697 46.397 1.00 46.81 192 GLU A C 1
ATOM 1520 O O . GLU A 1 192 ? -32.198 -35.174 45.991 1.00 46.81 192 GLU A O 1
ATOM 1525 N N . GLN A 1 193 ? -30.012 -35.420 46.399 1.00 46.50 193 GLN A N 1
ATOM 1526 C CA . GLN A 1 193 ? -29.972 -36.765 45.829 1.00 46.50 193 GLN A CA 1
ATOM 1527 C C . GLN A 1 193 ? -30.667 -37.802 46.728 1.00 46.50 193 GLN A C 1
ATOM 1529 O O . GLN A 1 193 ? -31.254 -38.743 46.206 1.00 46.50 193 GLN A O 1
ATOM 1534 N N . GLU A 1 194 ? -30.726 -37.592 48.050 1.00 50.47 194 GLU A N 1
ATOM 1535 C CA . GLU A 1 194 ? -31.300 -38.554 49.011 1.00 50.47 194 GLU A CA 1
ATOM 1536 C C . GLU A 1 194 ? -32.831 -38.731 48.948 1.00 50.47 194 GLU A C 1
ATOM 1538 O O . GLU A 1 194 ? -33.376 -39.622 49.603 1.00 50.47 194 GLU A O 1
ATOM 1543 N N . HIS A 1 195 ? -33.549 -37.946 48.140 1.00 50.97 195 HIS A N 1
ATOM 1544 C CA . HIS A 1 195 ? -35.012 -38.036 48.038 1.00 50.97 195 HIS A CA 1
ATOM 1545 C C . HIS A 1 195 ? -35.546 -38.408 46.649 1.00 50.97 195 HIS A C 1
ATOM 1547 O O . HIS A 1 195 ? -36.761 -38.512 46.475 1.00 50.97 195 HIS A O 1
ATOM 1553 N N . ALA A 1 196 ? -34.671 -38.681 45.676 1.00 49.28 196 ALA A N 1
ATOM 1554 C CA . ALA A 1 196 ? -35.085 -39.046 44.318 1.00 49.28 196 ALA A CA 1
ATOM 1555 C C . ALA A 1 196 ? -35.496 -40.524 44.160 1.00 49.28 196 ALA A C 1
ATOM 1557 O O . ALA A 1 196 ? -36.055 -40.904 43.133 1.00 49.28 196 ALA A O 1
ATOM 1558 N N . TYR A 1 197 ? -35.243 -41.366 45.164 1.00 49.28 197 TYR A N 1
ATOM 1559 C CA . TYR A 1 197 ? -35.537 -42.798 45.124 1.00 49.28 197 TYR A CA 1
ATOM 1560 C C . TYR A 1 197 ? -36.517 -43.178 46.232 1.00 49.28 197 TYR A C 1
ATOM 1562 O O . TYR A 1 197 ? -36.222 -43.084 47.424 1.00 49.28 197 TYR A O 1
ATOM 1570 N N . LYS A 1 198 ? -37.699 -43.661 45.841 1.00 58.88 198 LYS A N 1
ATOM 1571 C CA . LYS A 1 198 ? -38.528 -44.475 46.737 1.00 58.88 198 LYS A CA 1
ATOM 1572 C C . LYS A 1 198 ? -37.834 -45.828 46.924 1.00 58.88 198 LYS A C 1
ATOM 1574 O O . LYS A 1 198 ? -37.192 -46.318 45.997 1.00 58.88 198 LYS A O 1
ATOM 1579 N N . ALA A 1 199 ? -38.001 -46.446 48.095 1.00 58.88 199 ALA A N 1
ATOM 1580 C CA . ALA A 1 199 ? -37.433 -47.762 48.426 1.00 58.88 199 ALA A CA 1
ATOM 1581 C C . ALA A 1 199 ? -37.814 -48.881 47.427 1.00 58.88 199 ALA A C 1
ATOM 1583 O O . ALA A 1 199 ? -37.150 -49.911 47.383 1.00 58.88 199 ALA A O 1
ATOM 1584 N N . ASP A 1 200 ? -38.821 -48.636 46.582 1.00 63.50 200 ASP A N 1
ATOM 1585 C CA . ASP A 1 200 ? -39.326 -49.552 45.557 1.00 63.50 200 ASP A CA 1
ATOM 1586 C C . ASP A 1 200 ? -38.741 -49.296 44.147 1.00 63.50 200 ASP A C 1
ATOM 1588 O O . ASP A 1 200 ? -39.221 -49.846 43.158 1.00 63.50 200 ASP A O 1
ATOM 1592 N N . GLY A 1 201 ? -37.713 -48.448 44.014 1.00 56.75 201 GLY A N 1
ATOM 1593 C CA . GLY A 1 201 ? -36.916 -48.324 42.784 1.00 56.75 201 GLY A CA 1
ATOM 1594 C C . GLY A 1 201 ? -37.602 -47.648 41.589 1.00 56.75 201 GLY A C 1
ATOM 1595 O O . GLY A 1 201 ? -37.128 -47.786 40.464 1.00 56.75 201 GLY A O 1
ATOM 1596 N N . THR A 1 202 ? -38.692 -46.906 41.799 1.00 55.91 202 THR A N 1
ATOM 1597 C CA . THR A 1 202 ? -39.348 -46.134 40.726 1.00 55.91 202 THR A CA 1
ATOM 1598 C C . THR A 1 202 ? -38.956 -44.656 40.801 1.00 55.91 202 THR A C 1
ATOM 1600 O O . THR A 1 202 ? -38.980 -44.063 41.881 1.00 55.91 202 THR A O 1
ATOM 1603 N N . ILE A 1 203 ? -38.586 -44.086 39.652 1.00 53.22 203 ILE A N 1
ATOM 1604 C CA . ILE A 1 203 ? -38.204 -42.677 39.466 1.00 53.22 203 ILE A CA 1
ATOM 1605 C C . ILE A 1 203 ? -39.479 -41.875 39.147 1.00 53.22 203 ILE A C 1
ATOM 1607 O O . ILE A 1 203 ? -40.323 -42.380 38.404 1.00 53.22 203 ILE A O 1
ATOM 1611 N N . LEU A 1 204 ? -39.636 -40.673 39.719 1.00 48.62 204 LEU A N 1
ATOM 1612 C CA . LEU A 1 204 ? -40.697 -39.722 39.340 1.00 48.62 204 LEU A CA 1
ATOM 1613 C C . LEU A 1 204 ? -40.462 -39.139 37.941 1.00 48.62 204 LEU A C 1
ATOM 1615 O O . LEU A 1 204 ? -39.298 -38.787 37.646 1.00 48.62 204 LEU A O 1
#

Sequence (204 aa):
MQPSTKPAAKYSKKGPASDRPSQNQAPAEVASWSQSKRWLSSETKERRAFQKMMLNLQFMKADQSPFIPKTPAELTKFKISLAEARQQKLAHEVSILEEKTRQKELAKASGLALASKPQVTLFHGRNMGDRLSPVFAAQNCFNQQDIAEVNGRVEWPSLAELKEEGDRRTRYGRYLPLPRTNVVAFIIPEGEQEHAYKADGTIL

Radius of gyration: 42.99 Å; chains: 1; bounding box: 132×77×95 Å

pLDDT: mean 71.33, std 18.79, range [33.81, 98.0]